Protein AF-A0A7W5FQ36-F1 (afdb_monomer_lite)

Organism: NCBI:txid274593

Radius of gyration: 16.85 Å; chains: 1; bounding box: 49×48×38 Å

Foldseek 3Di:
DDAAEDELALDPPVLCVVQAFADWFWADPPPDAIEIEGEGADDVSLLVSLVSVCVVCNLANPVPQWAWEWEADDFPPDAHDIKIKTWGPVCVSCVVVVHDPVNCVRHHYDIDMDMYGDHPDVPDCRVVNNVVSCVVPLKHKYWYWYQYPVRDIDTPVVSIYIDRDYHYYYLVPADCPDPCVVVRND

Secondary structure (DSSP, 8-state):
-PPPEEE--SS-HHHHHHHTEEEEEEE--SSSPPEEEEEES-HHHHHHHHHHHHHHHTTBTTT--EEEEEEES--TTSPSEEEEEEEE-HHHHHHHTT--TTTTTT-EEE---EEEEEE--TT--HHHHHHHHHHHHS-EEEEEEEE-TT--EEE-GGG-EEES--EEEEGGG--TTSTTHHHH--

Sequence (186 aa):
MERIMMDTSIVDTQLWDQAQWKAVVFGADGTNPPLLGLAFKNREAAEQIFREWRGMFGQVDSREEIRVSIIEGEIPGEAPGYTVHINGKLEEQLKRNGFHAHDAAGAQLVMAGRFQRMQAANGSRNLELFKHEFARLGRYFLVPVILDDQDKLELLVELAIGKCEVLLRQANEIPENDLDYGVIRG

Structure (mmCIF, N/CA/C/O backbone):
data_AF-A0A7W5FQ36-F1
#
_entry.id   AF-A0A7W5FQ36-F1
#
loop_
_atom_site.group_PDB
_atom_site.id
_atom_site.type_symbol
_atom_site.label_atom_id
_atom_site.label_alt_id
_atom_site.label_comp_id
_atom_site.label_asym_id
_atom_site.label_entity_id
_atom_site.label_seq_id
_atom_site.pdbx_PDB_ins_code
_atom_site.Cartn_x
_atom_site.Cartn_y
_atom_site.Cartn_z
_atom_site.occupancy
_atom_site.B_iso_or_equiv
_atom_site.auth_seq_id
_atom_site.auth_comp_id
_atom_site.auth_asym_id
_atom_site.auth_atom_id
_atom_site.pdbx_PDB_model_num
ATOM 1 N N . MET A 1 1 ? 19.522 27.987 -18.208 1.00 51.12 1 MET A N 1
ATOM 2 C CA . MET A 1 1 ? 19.658 26.517 -18.177 1.00 51.12 1 MET A CA 1
ATOM 3 C C . MET A 1 1 ? 18.273 25.949 -17.965 1.00 51.12 1 MET A C 1
ATOM 5 O O . MET A 1 1 ? 17.651 26.287 -16.966 1.00 51.12 1 MET A O 1
ATOM 9 N N . GLU A 1 2 ? 17.770 25.192 -18.932 1.00 54.00 2 GLU A N 1
ATOM 10 C CA . GLU A 1 2 ? 16.501 24.475 -18.818 1.00 54.00 2 GLU A CA 1
ATOM 11 C C . GLU A 1 2 ? 16.697 23.334 -17.810 1.00 54.00 2 GLU A C 1
ATOM 13 O O . GLU A 1 2 ? 17.633 22.544 -17.941 1.00 54.00 2 GLU A O 1
ATOM 18 N N . ARG A 1 3 ? 15.910 23.321 -16.729 1.00 64.25 3 ARG A N 1
ATOM 19 C CA . ARG A 1 3 ? 15.967 22.242 -15.737 1.00 64.25 3 ARG A CA 1
ATOM 20 C C . ARG A 1 3 ? 15.263 21.028 -16.326 1.00 64.25 3 ARG A C 1
ATOM 22 O O . ARG A 1 3 ? 14.093 21.120 -16.681 1.00 64.25 3 ARG A O 1
ATOM 29 N N . ILE A 1 4 ? 15.962 19.902 -16.397 1.00 68.44 4 ILE A N 1
ATOM 30 C CA . ILE A 1 4 ? 15.362 18.630 -16.796 1.00 68.44 4 ILE A CA 1
ATOM 31 C C . ILE A 1 4 ? 14.466 18.161 -15.642 1.00 68.44 4 ILE A C 1
ATOM 33 O O . ILE A 1 4 ? 14.947 17.955 -14.524 1.00 68.44 4 ILE A O 1
ATOM 37 N N . MET A 1 5 ? 13.165 18.032 -15.909 1.00 70.69 5 MET A N 1
ATOM 38 C CA . MET A 1 5 ? 12.206 17.401 -15.000 1.00 70.69 5 MET A CA 1
ATOM 39 C C . MET A 1 5 ? 11.968 15.965 -15.453 1.00 70.69 5 MET A C 1
ATOM 41 O O . MET A 1 5 ? 11.650 15.731 -16.618 1.00 70.69 5 MET A O 1
ATOM 45 N N . MET A 1 6 ? 12.117 15.016 -14.534 1.00 69.62 6 MET A N 1
ATOM 46 C CA . MET A 1 6 ? 11.840 13.603 -14.777 1.00 69.62 6 MET A CA 1
ATOM 47 C C . MET A 1 6 ? 10.691 13.159 -13.877 1.00 69.62 6 MET A C 1
ATOM 49 O O . MET A 1 6 ? 10.795 13.229 -12.650 1.00 69.62 6 MET A O 1
ATOM 53 N N . ASP A 1 7 ? 9.601 12.707 -14.495 1.00 73.62 7 ASP A N 1
ATOM 54 C CA . ASP A 1 7 ? 8.502 12.066 -13.782 1.00 73.62 7 ASP A CA 1
ATOM 55 C C . ASP A 1 7 ? 8.823 10.581 -13.596 1.00 73.62 7 ASP A C 1
ATOM 57 O O . ASP A 1 7 ? 9.021 9.836 -14.558 1.00 73.62 7 ASP A O 1
ATOM 61 N N . THR A 1 8 ? 8.921 10.172 -12.337 1.00 76.50 8 THR A N 1
ATOM 62 C CA . THR A 1 8 ? 9.193 8.785 -11.927 1.00 76.50 8 THR A CA 1
ATOM 63 C C . THR A 1 8 ? 8.003 8.187 -11.173 1.00 76.50 8 THR A C 1
ATOM 65 O O . THR A 1 8 ? 8.102 7.144 -10.528 1.00 76.50 8 THR A O 1
ATOM 68 N N . SER A 1 9 ? 6.843 8.840 -11.251 1.00 83.50 9 SER A N 1
ATOM 69 C CA . SER A 1 9 ? 5.633 8.429 -10.552 1.00 83.50 9 SER A CA 1
ATOM 70 C C . SER A 1 9 ? 5.088 7.113 -11.102 1.00 83.50 9 SER A C 1
ATOM 72 O O . SER A 1 9 ? 4.948 6.928 -12.307 1.00 83.50 9 SER A O 1
ATOM 74 N N . ILE A 1 10 ? 4.722 6.206 -10.197 1.00 91.94 10 ILE A N 1
ATOM 75 C CA . ILE A 1 10 ? 3.938 4.996 -10.526 1.00 91.94 10 ILE A CA 1
ATOM 76 C C . ILE A 1 10 ? 2.456 5.181 -10.206 1.00 91.94 10 ILE A C 1
ATOM 78 O O . ILE A 1 10 ? 1.648 4.276 -10.391 1.00 91.94 10 ILE A O 1
ATOM 82 N N . VAL A 1 11 ? 2.117 6.348 -9.667 1.00 92.56 11 VAL A N 1
ATOM 83 C CA . VAL A 1 11 ? 0.771 6.769 -9.320 1.00 92.56 11 VAL A CA 1
ATOM 84 C C . VAL A 1 11 ? 0.346 7.796 -10.359 1.00 92.56 11 VAL A C 1
ATOM 86 O O . VAL A 1 11 ? 0.797 8.941 -10.317 1.00 92.56 11 VAL A O 1
ATOM 89 N N . ASP A 1 12 ? -0.551 7.402 -11.260 1.00 94.44 12 ASP A N 1
ATOM 90 C CA . ASP A 1 12 ? -1.323 8.366 -12.039 1.00 94.44 12 ASP A CA 1
ATOM 91 C C . ASP A 1 12 ? -2.324 9.045 -11.098 1.00 94.44 12 ASP A C 1
ATOM 93 O O . ASP A 1 12 ? -3.288 8.445 -10.621 1.00 94.44 12 ASP A O 1
ATOM 97 N N . THR A 1 13 ? -2.068 10.312 -10.788 1.00 93.62 13 THR A N 1
ATOM 98 C CA . THR A 1 13 ? -2.865 11.049 -9.806 1.00 93.62 13 THR A CA 1
ATOM 99 C C . THR A 1 13 ? -4.330 11.184 -10.219 1.00 93.62 13 THR A C 1
ATOM 101 O O . THR A 1 13 ? -5.207 11.026 -9.372 1.00 93.62 13 THR A O 1
ATOM 104 N N . GLN A 1 14 ? -4.609 11.393 -11.507 1.00 96.06 14 GLN A N 1
ATOM 105 C CA . GLN A 1 14 ? -5.975 11.531 -12.006 1.00 96.06 14 GLN A CA 1
ATOM 106 C C . GLN A 1 14 ? -6.717 10.201 -11.933 1.00 96.06 14 GLN A C 1
ATOM 108 O O . GLN A 1 14 ? -7.874 10.166 -11.511 1.00 96.06 14 GLN A O 1
ATOM 113 N N . LEU A 1 15 ? -6.052 9.105 -12.302 1.00 97.56 15 LEU A N 1
ATOM 114 C CA . LEU A 1 15 ? -6.643 7.773 -12.237 1.00 97.56 15 LEU A CA 1
ATOM 115 C C . LEU A 1 15 ? -6.928 7.351 -10.790 1.00 97.56 15 LEU A C 1
ATOM 117 O O . LEU A 1 15 ? -7.990 6.805 -10.503 1.00 97.56 15 LEU A O 1
ATOM 121 N N . TRP A 1 16 ? -6.024 7.648 -9.855 1.00 97.75 16 TRP A N 1
ATOM 122 C CA . TRP A 1 16 ? -6.229 7.363 -8.432 1.00 97.75 16 TRP A CA 1
ATOM 123 C C . TRP A 1 16 ? -7.360 8.185 -7.812 1.00 97.75 16 TRP A C 1
ATOM 125 O O . TRP A 1 16 ? -8.122 7.662 -6.993 1.00 97.75 16 TRP A O 1
ATOM 135 N N . ASP A 1 17 ? -7.505 9.445 -8.220 1.00 97.81 17 ASP A N 1
ATOM 136 C CA . ASP A 1 17 ? -8.611 10.294 -7.773 1.00 97.81 17 ASP A CA 1
ATOM 137 C C . ASP A 1 17 ? -9.954 9.764 -8.303 1.00 97.81 17 ASP A C 1
ATOM 139 O O . ASP A 1 17 ? -10.938 9.705 -7.561 1.00 97.81 17 ASP A O 1
ATOM 143 N N . GLN A 1 18 ? -9.982 9.286 -9.554 1.00 98.19 18 GLN A N 1
ATOM 144 C CA . GLN A 1 18 ? -11.142 8.609 -10.145 1.00 98.19 18 GLN A CA 1
ATOM 145 C C . GLN A 1 18 ? -11.449 7.264 -9.480 1.00 98.19 18 GLN A C 1
ATOM 147 O O . GLN A 1 18 ? -12.622 6.924 -9.320 1.00 98.19 18 GLN A O 1
ATOM 152 N N . ALA A 1 19 ? -10.419 6.505 -9.093 1.00 97.94 19 ALA A N 1
ATOM 153 C CA . ALA A 1 19 ? -10.553 5.214 -8.420 1.00 97.94 19 ALA A CA 1
ATOM 154 C C . ALA A 1 19 ? -11.192 5.346 -7.034 1.00 97.94 19 ALA A C 1
ATOM 156 O O . ALA A 1 19 ? -11.871 4.426 -6.574 1.00 97.94 19 ALA A O 1
ATOM 157 N N . GLN A 1 20 ? -11.020 6.503 -6.387 1.00 97.75 20 GLN A N 1
ATOM 158 C CA . GLN A 1 20 ? -11.542 6.782 -5.054 1.00 97.75 20 GLN A CA 1
ATOM 159 C C . GLN A 1 20 ? -11.108 5.704 -4.052 1.00 97.75 20 GLN A C 1
ATOM 161 O O . GLN A 1 20 ? -11.930 4.939 -3.544 1.00 97.75 20 GLN A O 1
ATOM 166 N N . TRP A 1 21 ? -9.807 5.635 -3.766 1.00 98.12 21 TRP A N 1
ATOM 167 C CA . TRP A 1 21 ? -9.290 4.796 -2.682 1.00 98.12 21 TRP A CA 1
ATOM 168 C C . TRP A 1 21 ? -9.901 5.236 -1.342 1.00 98.12 21 TRP A C 1
ATOM 170 O O . TRP A 1 21 ? -9.913 6.428 -1.032 1.00 98.12 21 TRP A O 1
ATOM 180 N N . LYS A 1 22 ? -10.467 4.293 -0.579 1.00 96.38 22 LYS A N 1
ATOM 181 C CA . LYS A 1 22 ? -11.177 4.572 0.684 1.00 96.38 22 LYS A CA 1
ATOM 182 C C . LYS A 1 22 ? -10.704 3.764 1.874 1.00 96.38 22 LYS A C 1
ATOM 184 O O . LYS A 1 22 ? -10.871 4.223 3.000 1.00 96.38 22 LYS A O 1
ATOM 189 N N . ALA A 1 23 ? -10.183 2.562 1.658 1.00 95.56 23 ALA A N 1
ATOM 190 C CA . ALA A 1 23 ? -9.808 1.702 2.768 1.00 95.56 23 ALA A CA 1
ATOM 191 C C . ALA A 1 23 ? -8.660 0.756 2.427 1.00 95.56 23 ALA A C 1
ATOM 193 O O . ALA A 1 23 ? -8.316 0.527 1.266 1.00 95.56 23 ALA A O 1
ATOM 194 N N . VAL A 1 24 ? -8.084 0.190 3.481 1.00 97.19 24 VAL A N 1
ATOM 195 C CA . VAL A 1 24 ? -7.125 -0.906 3.412 1.00 97.19 24 VAL A CA 1
ATOM 196 C C . VAL A 1 24 ? -7.746 -2.126 4.065 1.00 97.19 24 VAL A C 1
ATOM 198 O O . VAL A 1 24 ? -8.327 -2.040 5.148 1.00 97.19 24 VAL A O 1
ATOM 201 N N . VAL A 1 25 ? -7.621 -3.265 3.396 1.00 95.69 25 VAL A N 1
ATOM 202 C CA . VAL A 1 25 ? -8.145 -4.550 3.850 1.00 95.69 25 VAL A CA 1
ATOM 203 C C . VAL A 1 25 ? -6.970 -5.478 4.098 1.00 95.69 25 VAL A C 1
ATOM 205 O O . VAL A 1 25 ? -6.129 -5.654 3.229 1.00 95.69 25 VAL A O 1
ATOM 208 N N . PHE A 1 26 ? -6.917 -6.108 5.264 1.00 96.06 26 PHE A N 1
ATOM 209 C CA . PHE A 1 26 ? -5.952 -7.169 5.532 1.00 96.06 26 PHE A CA 1
ATOM 210 C C . PHE A 1 26 ? -6.682 -8.498 5.640 1.00 96.06 26 PHE A C 1
ATOM 212 O O . PHE A 1 26 ? -7.708 -8.586 6.317 1.00 96.06 26 PHE A O 1
ATOM 219 N N . GLY A 1 27 ? -6.146 -9.523 4.985 1.00 93.12 27 GLY A N 1
ATOM 220 C CA . GLY A 1 27 ? -6.678 -10.880 5.034 1.00 93.12 27 GLY A CA 1
ATOM 221 C C . GLY A 1 27 ? -5.565 -11.897 5.239 1.00 93.12 27 GLY A C 1
ATOM 222 O O . GLY A 1 27 ? -4.493 -11.793 4.649 1.00 93.12 27 GLY A O 1
ATOM 223 N N . ALA A 1 28 ? -5.823 -12.879 6.090 1.00 91.62 28 ALA A N 1
ATOM 224 C CA . ALA A 1 28 ? -4.919 -13.980 6.370 1.00 91.62 28 ALA A CA 1
ATOM 225 C C . ALA A 1 28 ? -5.751 -15.207 6.751 1.00 91.62 28 ALA A C 1
ATOM 227 O O . ALA A 1 28 ? -6.639 -15.106 7.597 1.00 91.62 28 ALA A O 1
ATOM 228 N N . ASP A 1 29 ? -5.464 -16.353 6.136 1.00 87.50 29 ASP A N 1
ATOM 229 C CA . ASP A 1 29 ? -6.124 -17.634 6.435 1.00 87.50 29 ASP A CA 1
ATOM 230 C C . ASP A 1 29 ? -5.192 -18.638 7.147 1.00 87.50 29 ASP A C 1
ATOM 232 O O . ASP A 1 29 ? -5.593 -19.761 7.448 1.00 87.50 29 ASP A O 1
ATOM 236 N N . GLY A 1 30 ? -3.944 -18.236 7.421 1.00 84.50 30 GLY A N 1
ATOM 237 C CA . GLY A 1 30 ? -2.906 -19.053 8.062 1.00 84.50 30 GLY A CA 1
ATOM 238 C C . GLY A 1 30 ? -2.227 -20.077 7.142 1.00 84.50 30 GLY A C 1
ATOM 239 O O . GLY A 1 30 ? -1.261 -20.724 7.550 1.00 84.50 30 GLY A O 1
ATOM 240 N N . THR A 1 31 ? -2.683 -20.223 5.898 1.00 87.19 31 THR A N 1
ATOM 241 C CA . THR A 1 31 ? -2.163 -21.204 4.932 1.00 87.19 31 THR A CA 1
ATOM 242 C C . THR A 1 31 ? -1.500 -20.544 3.728 1.00 87.19 31 THR A C 1
ATOM 244 O O . THR A 1 31 ? -0.404 -20.944 3.332 1.00 87.19 31 THR A O 1
ATOM 247 N N . ASN A 1 32 ? -2.122 -19.502 3.188 1.00 91.81 32 ASN A N 1
ATOM 248 C CA . ASN A 1 32 ? -1.654 -18.749 2.037 1.00 91.81 32 ASN A CA 1
ATOM 249 C C . ASN A 1 32 ? -0.890 -17.490 2.475 1.00 91.81 32 ASN A C 1
ATOM 251 O O . ASN A 1 32 ? -1.055 -17.032 3.610 1.00 91.81 32 ASN A O 1
ATOM 255 N N . PRO A 1 33 ? -0.059 -16.899 1.588 1.00 96.00 33 PRO A N 1
ATOM 256 C CA . PRO A 1 33 ? 0.451 -15.549 1.798 1.00 96.00 33 PRO A CA 1
ATOM 257 C C . PRO A 1 33 ? -0.685 -14.596 2.184 1.00 96.00 33 PRO A C 1
ATOM 259 O O . PRO A 1 33 ? -1.738 -14.640 1.540 1.00 96.00 33 PRO A O 1
ATOM 262 N N . PRO A 1 34 ? -0.500 -13.749 3.211 1.00 97.94 34 PRO A N 1
ATOM 263 C CA . PRO A 1 34 ? -1.520 -12.786 3.578 1.00 97.94 34 PRO A CA 1
ATOM 264 C C . PRO A 1 34 ? -1.740 -11.795 2.429 1.00 97.94 34 PRO A C 1
ATOM 266 O O . PRO A 1 34 ? -0.912 -11.656 1.525 1.00 97.94 34 PRO A O 1
ATOM 269 N N . LEU A 1 35 ? -2.865 -11.094 2.462 1.00 96.81 35 LEU A N 1
ATOM 270 C CA . LEU A 1 35 ? -3.216 -10.082 1.474 1.00 96.81 35 LEU A CA 1
ATOM 271 C C . LEU A 1 35 ? -3.302 -8.699 2.112 1.00 96.81 35 LEU A C 1
ATOM 273 O O . LEU A 1 35 ? -3.793 -8.543 3.234 1.00 96.81 35 LEU A O 1
ATOM 277 N N . LEU A 1 36 ? -2.856 -7.707 1.347 1.00 98.50 36 LEU A N 1
ATOM 278 C CA . LEU A 1 36 ? -3.079 -6.286 1.563 1.00 98.50 36 LEU A CA 1
ATOM 279 C C . LEU A 1 36 ? -3.937 -5.791 0.395 1.00 98.50 36 LEU A C 1
ATOM 281 O O . LEU A 1 36 ? -3.490 -5.701 -0.745 1.00 98.50 36 LEU A O 1
ATOM 285 N N . GLY A 1 37 ? -5.199 -5.518 0.682 1.00 98.25 37 GLY A N 1
ATOM 286 C CA . GLY A 1 37 ? -6.183 -5.016 -0.258 1.00 98.25 37 GLY A CA 1
ATOM 287 C C . GLY A 1 37 ? -6.259 -3.494 -0.237 1.00 98.25 37 GLY A C 1
ATOM 288 O O . GLY A 1 37 ? -6.374 -2.899 0.835 1.00 98.25 37 GLY A O 1
ATOM 289 N N . LEU A 1 38 ? -6.249 -2.867 -1.409 1.00 98.62 38 LEU A N 1
ATOM 290 C CA . LEU A 1 38 ? -6.569 -1.450 -1.577 1.00 98.62 38 LEU A CA 1
ATOM 291 C C . LEU A 1 38 ? -8.028 -1.347 -2.027 1.00 98.62 38 LEU A C 1
ATOM 293 O O . LEU A 1 38 ? -8.366 -1.823 -3.107 1.00 98.62 38 LEU A O 1
ATOM 297 N N . ALA A 1 39 ? -8.898 -0.792 -1.183 1.00 98.31 39 ALA A N 1
ATOM 298 C CA . ALA A 1 39 ? -10.337 -0.762 -1.425 1.00 98.31 39 ALA A CA 1
ATOM 299 C C . ALA A 1 39 ? -10.787 0.541 -2.094 1.00 98.31 39 ALA A C 1
ATOM 301 O O . ALA A 1 39 ? -10.667 1.623 -1.513 1.00 98.31 39 ALA A O 1
ATOM 302 N N . PHE A 1 40 ? -11.334 0.418 -3.297 1.00 98.62 40 PHE A N 1
ATOM 303 C CA . PHE A 1 40 ? -11.740 1.503 -4.185 1.00 98.62 40 PHE A CA 1
ATOM 304 C C . PHE A 1 40 ? -13.256 1.503 -4.388 1.00 98.62 40 PHE A C 1
ATOM 306 O O . PHE A 1 40 ? -13.879 0.441 -4.397 1.00 98.62 40 PHE A O 1
ATOM 313 N N . LYS A 1 41 ? -13.854 2.684 -4.590 1.00 98.31 41 LYS A N 1
ATOM 314 C CA . LYS A 1 41 ? -15.277 2.786 -4.971 1.00 98.31 41 LYS A CA 1
ATOM 315 C C . LYS A 1 41 ? -15.496 2.586 -6.472 1.00 98.31 41 LYS A C 1
ATOM 317 O O . LYS A 1 41 ? -16.526 2.055 -6.871 1.00 98.31 41 LYS A O 1
ATOM 322 N N . ASN A 1 42 ? -14.539 2.984 -7.312 1.00 98.25 42 ASN A N 1
ATOM 323 C CA . ASN A 1 42 ? -14.666 2.867 -8.763 1.00 98.25 42 ASN A CA 1
ATOM 324 C C . ASN A 1 42 ? -13.878 1.662 -9.291 1.00 98.25 42 ASN A C 1
ATOM 326 O O . ASN A 1 42 ? -12.645 1.662 -9.302 1.00 98.25 42 ASN A O 1
ATOM 330 N N . ARG A 1 43 ? -14.615 0.656 -9.774 1.00 98.12 43 ARG A N 1
ATOM 331 C CA . ARG A 1 43 ? -14.060 -0.582 -10.328 1.00 98.12 43 ARG A CA 1
ATOM 332 C C . ARG A 1 43 ? -13.161 -0.362 -11.533 1.00 98.12 43 ARG A C 1
ATOM 334 O O . ARG A 1 43 ? -12.054 -0.885 -11.543 1.00 98.12 43 ARG A O 1
ATOM 341 N N . GLU A 1 44 ? -13.628 0.363 -12.542 1.00 98.44 44 GLU A N 1
ATOM 342 C CA . GLU A 1 44 ? -12.908 0.476 -13.815 1.00 98.44 44 GLU A CA 1
ATOM 343 C C . GLU A 1 44 ? -11.536 1.120 -13.606 1.00 98.44 44 GLU A C 1
ATOM 345 O O . GLU A 1 44 ? -10.520 0.603 -14.069 1.00 98.44 44 GLU A O 1
ATOM 350 N N . ALA A 1 45 ? -11.493 2.195 -12.817 1.00 98.50 45 ALA A N 1
ATOM 351 C CA . ALA A 1 45 ? -10.245 2.864 -12.476 1.00 98.50 45 ALA A CA 1
ATOM 352 C C . ALA A 1 45 ? -9.335 1.992 -11.587 1.00 98.50 45 ALA A C 1
ATOM 354 O O . ALA A 1 45 ? -8.127 1.950 -11.813 1.00 98.50 45 ALA A O 1
ATOM 355 N N . ALA A 1 46 ? -9.888 1.242 -10.626 1.00 98.44 46 ALA A N 1
ATOM 356 C CA . ALA A 1 46 ? -9.111 0.308 -9.807 1.00 98.44 46 ALA A CA 1
ATOM 357 C C . ALA A 1 46 ? -8.482 -0.824 -10.638 1.00 98.44 46 ALA A C 1
ATOM 359 O O . ALA A 1 46 ? -7.302 -1.141 -10.469 1.00 98.44 46 ALA A O 1
ATOM 360 N N . GLU A 1 47 ? -9.248 -1.414 -11.560 1.00 98.69 47 GLU A N 1
ATOM 361 C CA . GLU A 1 47 ? -8.737 -2.425 -12.484 1.00 98.69 47 GLU A CA 1
ATOM 362 C C . GLU A 1 47 ? -7.642 -1.850 -13.382 1.00 98.69 47 GLU A C 1
ATOM 364 O O . GLU A 1 47 ? -6.617 -2.503 -13.578 1.00 98.69 47 GLU A O 1
ATOM 369 N N . GLN A 1 48 ? -7.829 -0.630 -13.895 1.00 98.62 48 GLN A N 1
ATOM 370 C CA . GLN A 1 48 ? -6.841 0.037 -14.737 1.00 98.62 48 GLN A CA 1
ATOM 371 C C . GLN A 1 48 ? -5.515 0.253 -13.994 1.00 98.62 48 GLN A C 1
ATOM 373 O O . GLN A 1 48 ? -4.477 -0.139 -14.524 1.00 98.62 48 GLN A O 1
ATOM 378 N N . ILE A 1 49 ? -5.541 0.757 -12.749 1.00 98.62 49 ILE A N 1
ATOM 379 C CA . ILE A 1 49 ? -4.331 0.939 -11.919 1.00 98.62 49 ILE A CA 1
ATOM 380 C C . ILE A 1 49 ? -3.536 -0.368 -11.837 1.00 98.62 49 ILE A C 1
ATOM 382 O O . ILE A 1 49 ? -2.335 -0.403 -12.102 1.00 98.62 49 ILE A O 1
ATOM 386 N N . PHE A 1 50 ? -4.206 -1.470 -11.500 1.00 98.56 50 PHE A N 1
ATOM 387 C CA . PHE A 1 50 ? -3.524 -2.748 -11.315 1.00 98.56 50 PHE A CA 1
ATOM 388 C C . PHE A 1 50 ? -3.119 -3.413 -12.633 1.00 98.56 50 PHE A C 1
ATOM 390 O O . PHE A 1 50 ? -2.102 -4.106 -12.672 1.00 98.56 50 PHE A O 1
ATOM 397 N N . ARG A 1 51 ? -3.853 -3.199 -13.730 1.00 98.50 51 ARG A N 1
ATOM 398 C CA . ARG A 1 51 ? -3.434 -3.645 -15.069 1.00 98.50 51 ARG A CA 1
ATOM 399 C C . ARG A 1 51 ? -2.183 -2.902 -15.530 1.00 98.50 51 ARG A C 1
ATOM 401 O O . ARG A 1 51 ? -1.265 -3.550 -16.027 1.00 98.50 51 ARG A O 1
ATOM 408 N N . GLU A 1 52 ? -2.112 -1.589 -15.323 1.00 97.62 52 GLU A N 1
ATOM 409 C CA . GLU A 1 52 ? -0.929 -0.780 -15.638 1.00 97.62 52 GLU A CA 1
ATOM 410 C C . GLU A 1 52 ? 0.273 -1.198 -14.796 1.00 97.62 52 GLU A C 1
ATOM 412 O O . GLU A 1 52 ? 1.349 -1.462 -15.335 1.00 97.62 52 GLU A O 1
ATOM 417 N N . TRP A 1 53 ? 0.083 -1.359 -13.486 1.00 97.75 53 TRP A N 1
ATOM 418 C CA . TRP A 1 53 ? 1.122 -1.875 -12.601 1.00 97.75 53 TRP A CA 1
ATOM 419 C C . TRP A 1 53 ? 1.599 -3.265 -13.010 1.00 97.75 53 TRP A C 1
ATOM 421 O O . TRP A 1 53 ? 2.801 -3.486 -13.103 1.00 97.75 53 TRP A O 1
ATOM 431 N N . ARG A 1 54 ? 0.702 -4.199 -13.341 1.00 97.75 54 ARG A N 1
ATOM 432 C CA . ARG A 1 54 ? 1.109 -5.520 -13.848 1.00 97.75 54 ARG A CA 1
ATOM 433 C C . ARG A 1 54 ? 1.804 -5.447 -15.203 1.00 97.75 54 ARG A C 1
ATOM 435 O O . ARG A 1 54 ? 2.684 -6.263 -15.462 1.00 97.75 54 ARG A O 1
ATOM 442 N N . GLY A 1 55 ? 1.439 -4.491 -16.054 1.00 96.44 55 GLY A N 1
ATOM 443 C CA . GLY A 1 55 ? 2.137 -4.223 -17.311 1.00 96.44 55 GLY A CA 1
ATOM 444 C C . GLY A 1 55 ? 3.566 -3.720 -17.093 1.00 96.44 55 GLY A C 1
ATOM 445 O O . GLY A 1 55 ? 4.468 -4.117 -17.824 1.00 96.44 55 GLY A O 1
ATOM 446 N N . MET A 1 56 ? 3.780 -2.895 -16.065 1.00 92.75 56 MET A N 1
ATOM 447 C CA . MET A 1 56 ? 5.089 -2.328 -15.727 1.00 92.75 56 MET A CA 1
ATOM 448 C C . MET A 1 56 ? 5.984 -3.269 -14.911 1.00 92.75 56 MET A C 1
ATOM 450 O O . MET A 1 56 ? 7.183 -3.344 -15.170 1.00 92.75 56 MET A O 1
ATOM 454 N N . PHE A 1 57 ? 5.418 -3.965 -13.925 1.00 94.94 57 PHE A N 1
ATOM 455 C CA . PHE A 1 57 ? 6.162 -4.694 -12.887 1.00 94.94 57 PHE A CA 1
ATOM 456 C C . PHE A 1 57 ? 5.960 -6.212 -12.951 1.00 94.94 57 PHE A C 1
ATOM 458 O O . PHE A 1 57 ? 6.668 -6.964 -12.286 1.00 94.94 57 PHE A O 1
ATOM 465 N N . GLY A 1 58 ? 5.013 -6.681 -13.767 1.00 97.06 58 GLY A N 1
ATOM 466 C CA . GLY A 1 58 ? 4.635 -8.086 -13.861 1.00 97.06 58 GLY A CA 1
ATOM 467 C C . GLY A 1 58 ? 3.620 -8.518 -12.800 1.00 97.06 58 GLY A C 1
ATOM 468 O O . GLY A 1 58 ? 3.108 -7.734 -12.007 1.00 97.06 58 GLY A O 1
ATOM 469 N N . GLN A 1 59 ? 3.308 -9.816 -12.789 1.00 97.94 59 GLN A N 1
ATOM 470 C CA . GLN A 1 59 ? 2.419 -10.411 -11.777 1.00 97.94 59 GLN A CA 1
ATOM 471 C C . GLN A 1 59 ? 3.089 -10.529 -10.399 1.00 97.94 59 GLN A C 1
ATOM 473 O O . GLN A 1 59 ? 2.416 -10.704 -9.387 1.00 97.94 59 GLN A O 1
ATOM 478 N N . VAL A 1 60 ? 4.418 -10.458 -10.372 1.00 98.31 60 VAL A N 1
ATOM 479 C CA . VAL A 1 60 ? 5.245 -10.426 -9.169 1.00 98.31 60 VAL A CA 1
ATOM 480 C C . VAL A 1 60 ? 6.186 -9.246 -9.327 1.00 98.31 60 VAL A C 1
ATOM 482 O O . VAL A 1 60 ? 6.992 -9.235 -10.258 1.00 98.31 60 VAL A O 1
ATOM 485 N N . ASP A 1 61 ? 6.103 -8.286 -8.414 1.00 97.69 61 ASP A N 1
ATOM 486 C CA . ASP A 1 61 ? 6.967 -7.107 -8.388 1.00 97.69 61 ASP A CA 1
ATOM 487 C C . ASP A 1 61 ? 8.337 -7.475 -7.799 1.00 97.69 61 ASP A C 1
ATOM 489 O O . ASP A 1 61 ? 8.689 -7.131 -6.677 1.00 97.69 61 ASP A O 1
ATOM 493 N N . SER A 1 62 ? 9.107 -8.241 -8.574 1.00 95.25 62 SER A N 1
ATOM 494 C CA . SER A 1 62 ? 10.385 -8.846 -8.161 1.00 95.25 62 SER A CA 1
ATOM 495 C C . SER A 1 62 ? 11.487 -7.854 -7.770 1.00 95.25 62 SER A C 1
ATOM 497 O O . SER A 1 62 ? 12.476 -8.256 -7.159 1.00 95.25 62 SER A O 1
ATOM 499 N N . ARG A 1 63 ? 11.333 -6.580 -8.144 1.00 94.31 63 ARG A N 1
ATOM 500 C CA . ARG A 1 63 ? 12.244 -5.480 -7.795 1.00 94.31 63 ARG A CA 1
ATOM 501 C C . ARG A 1 63 ? 11.694 -4.598 -6.679 1.00 94.31 63 ARG A C 1
ATOM 503 O O . ARG A 1 63 ? 12.374 -3.677 -6.244 1.00 94.31 63 ARG A O 1
ATOM 510 N N . GLU A 1 64 ? 10.487 -4.889 -6.204 1.00 95.88 64 GLU A N 1
ATOM 511 C CA . GLU A 1 64 ? 9.790 -4.110 -5.189 1.00 95.88 64 GLU A CA 1
ATOM 512 C C . GLU A 1 64 ? 9.666 -2.622 -5.588 1.00 95.88 64 GLU A C 1
ATOM 514 O O . GLU A 1 64 ? 9.837 -1.721 -4.764 1.00 95.88 64 GLU A O 1
ATOM 519 N N . GLU A 1 65 ? 9.382 -2.366 -6.873 1.00 94.75 65 GLU A N 1
ATOM 520 C CA . GLU A 1 65 ? 9.224 -1.024 -7.452 1.00 94.75 65 GLU A CA 1
ATOM 521 C C . GLU A 1 65 ? 7.981 -0.308 -6.894 1.00 94.75 65 GLU A C 1
ATOM 523 O O . GLU A 1 65 ? 7.992 0.921 -6.751 1.00 94.75 65 GLU A O 1
ATOM 528 N N . ILE A 1 66 ? 6.940 -1.062 -6.517 1.00 97.19 66 ILE A N 1
ATOM 529 C CA . ILE A 1 66 ? 5.806 -0.559 -5.735 1.00 97.19 66 ILE A CA 1
ATOM 530 C C . ILE A 1 66 ? 6.214 -0.542 -4.260 1.00 97.19 66 ILE A C 1
ATOM 532 O O . ILE A 1 66 ? 6.219 -1.571 -3.577 1.00 97.19 66 ILE A O 1
ATOM 536 N N . ARG A 1 67 ? 6.525 0.640 -3.732 1.00 97.38 67 ARG A N 1
ATOM 537 C CA . ARG A 1 67 ? 6.831 0.825 -2.315 1.00 97.38 67 ARG A CA 1
ATOM 538 C C . ARG A 1 67 ? 5.536 0.926 -1.515 1.00 97.38 67 ARG A C 1
ATOM 540 O O . ARG A 1 67 ? 4.736 1.834 -1.733 1.00 97.38 67 ARG A O 1
ATOM 547 N N . VAL A 1 68 ? 5.384 0.035 -0.539 1.00 98.38 68 VAL A N 1
ATOM 548 C CA . VAL A 1 68 ? 4.279 0.049 0.426 1.00 98.38 68 VAL A CA 1
ATOM 549 C C . VAL A 1 68 ? 4.849 0.223 1.829 1.00 98.38 68 VAL A C 1
ATOM 551 O O . VAL A 1 68 ? 5.642 -0.609 2.277 1.00 98.38 68 VAL A O 1
ATOM 554 N N . SER A 1 69 ? 4.444 1.279 2.536 1.00 98.19 69 SER A N 1
ATOM 555 C CA . SER A 1 69 ? 4.709 1.426 3.971 1.00 98.19 69 SER A CA 1
ATOM 556 C C . SER A 1 69 ? 3.419 1.448 4.785 1.00 98.19 69 SER A C 1
ATOM 558 O O . SER A 1 69 ? 2.396 1.968 4.344 1.00 98.19 69 SER A O 1
ATOM 560 N N . ILE A 1 70 ? 3.471 0.847 5.972 1.00 98.31 70 ILE A N 1
ATOM 561 C CA . ILE A 1 70 ? 2.433 0.871 6.998 1.00 98.31 70 ILE A CA 1
ATOM 562 C C . ILE A 1 70 ? 3.024 1.626 8.185 1.00 98.31 70 ILE A C 1
ATOM 564 O O . ILE A 1 70 ? 3.976 1.163 8.814 1.00 98.31 70 ILE A O 1
ATOM 568 N N . ILE A 1 71 ? 2.477 2.806 8.452 1.00 97.75 71 ILE A N 1
ATOM 569 C CA . ILE A 1 71 ? 2.963 3.741 9.463 1.00 97.75 71 ILE A CA 1
ATOM 570 C C . ILE A 1 71 ? 1.978 3.732 10.624 1.00 97.75 71 ILE A C 1
ATOM 572 O O . ILE A 1 71 ? 0.859 4.235 10.508 1.00 97.75 71 ILE A O 1
ATOM 576 N N . GLU A 1 72 ? 2.384 3.133 11.732 1.00 96.31 72 GLU A N 1
ATOM 577 C CA . GLU A 1 72 ? 1.607 3.069 12.965 1.00 96.31 72 GLU A CA 1
ATOM 578 C C . GLU A 1 72 ? 1.935 4.250 13.883 1.00 96.31 72 GLU A C 1
ATOM 580 O O . GLU A 1 72 ? 2.977 4.893 13.758 1.00 96.31 72 GLU A O 1
ATOM 585 N N . GLY A 1 73 ? 1.029 4.534 14.815 1.00 93.62 73 GLY A N 1
ATOM 586 C CA . GLY A 1 73 ? 1.233 5.543 15.848 1.00 93.62 73 GLY A CA 1
ATOM 587 C C . GLY A 1 73 ? 0.422 6.819 15.643 1.00 93.62 73 GLY A C 1
ATOM 588 O O . GLY A 1 73 ? -0.414 6.947 14.737 1.00 93.62 73 GLY A O 1
ATOM 589 N N . GLU A 1 74 ? 0.638 7.748 16.567 1.00 92.94 74 GLU A N 1
ATOM 590 C CA . GLU A 1 74 ? -0.038 9.040 16.589 1.00 92.94 74 GLU A CA 1
ATOM 591 C C . GLU A 1 74 ? 0.519 9.955 15.497 1.00 92.94 74 GLU A C 1
ATOM 593 O O . GLU A 1 74 ? 1.730 10.099 15.340 1.00 92.94 74 GLU A O 1
ATOM 598 N N . ILE A 1 75 ? -0.391 10.579 14.753 1.00 94.06 75 ILE A N 1
ATOM 599 C CA . ILE A 1 75 ? -0.097 11.624 13.775 1.00 94.06 75 ILE A CA 1
ATOM 600 C C . ILE A 1 75 ? -0.937 12.838 14.199 1.00 94.06 75 ILE A C 1
ATOM 602 O O . ILE A 1 75 ? -2.148 12.680 14.385 1.00 94.06 75 ILE A O 1
ATOM 606 N N . PRO A 1 76 ? -0.337 14.021 14.427 1.00 91.06 76 PRO A N 1
ATOM 607 C CA . PRO A 1 76 ? -1.078 15.205 14.854 1.00 91.06 76 PRO A CA 1
ATOM 608 C C . PRO A 1 76 ? -2.246 15.526 13.914 1.00 91.06 76 PRO A C 1
ATOM 610 O O . PRO A 1 76 ? -2.072 15.561 12.707 1.00 91.06 76 PRO A O 1
ATOM 613 N N . GLY A 1 77 ? -3.438 15.768 14.467 1.00 91.12 77 GLY A N 1
ATOM 614 C CA . GLY A 1 77 ? -4.638 16.088 13.678 1.00 91.12 77 GLY A CA 1
ATOM 615 C C . GLY A 1 77 ? -5.381 14.880 13.096 1.00 91.12 77 GLY A C 1
ATOM 616 O O . GLY A 1 77 ? -6.539 15.022 12.709 1.00 91.12 77 GLY A O 1
ATOM 617 N N . GLU A 1 78 ? -4.780 13.690 13.115 1.00 92.69 78 GLU A N 1
ATOM 618 C CA . GLU A 1 78 ? -5.376 12.459 12.600 1.00 92.69 78 GLU A CA 1
ATOM 619 C C . GLU A 1 78 ? -5.949 11.573 13.710 1.00 92.69 78 GLU A C 1
ATOM 621 O O . GLU A 1 78 ? -5.490 11.555 14.855 1.00 92.69 78 GLU A O 1
ATOM 626 N N . ALA A 1 79 ? -6.950 10.768 13.358 1.00 91.38 79 ALA A N 1
ATOM 627 C CA . ALA A 1 79 ? -7.492 9.775 14.279 1.00 91.38 79 ALA A CA 1
ATOM 628 C C . ALA A 1 79 ? -6.461 8.656 14.577 1.00 91.38 79 ALA A C 1
ATOM 630 O O . ALA A 1 79 ? -5.646 8.307 13.707 1.00 91.38 79 ALA A O 1
ATOM 631 N N . PRO A 1 80 ? -6.495 8.038 15.777 1.00 91.75 80 PRO A N 1
ATOM 632 C CA . PRO A 1 80 ? -5.626 6.913 16.115 1.00 91.75 80 PRO A CA 1
ATOM 633 C C . PRO A 1 80 ? -5.771 5.740 15.140 1.00 91.75 80 PRO A C 1
ATOM 635 O O . PRO A 1 80 ? -6.880 5.360 14.755 1.00 91.75 80 PRO A O 1
ATOM 638 N N . GLY A 1 81 ? -4.646 5.137 14.763 1.00 93.62 81 GLY A N 1
ATOM 639 C CA . GLY A 1 81 ? -4.617 4.036 13.810 1.00 93.62 81 GLY A CA 1
ATOM 640 C C . GLY A 1 81 ? -3.293 3.939 13.067 1.00 93.62 81 GLY A C 1
ATOM 641 O O . GLY A 1 81 ? -2.231 4.192 13.636 1.00 93.62 81 GLY A O 1
ATOM 642 N N . TYR A 1 82 ? -3.372 3.570 11.793 1.00 95.69 82 TYR A N 1
ATOM 643 C CA . TYR A 1 82 ? -2.218 3.412 10.915 1.00 95.69 82 TYR A CA 1
ATOM 644 C C . TYR A 1 82 ? -2.480 4.062 9.560 1.00 95.69 82 TYR A C 1
ATOM 646 O O . TYR A 1 82 ? -3.624 4.216 9.138 1.00 95.69 82 TYR A O 1
ATOM 654 N N . THR A 1 83 ? -1.417 4.434 8.860 1.00 97.00 83 THR A N 1
ATOM 655 C CA . THR A 1 83 ? -1.486 4.991 7.509 1.00 97.00 83 THR A CA 1
ATOM 656 C C . THR A 1 83 ? -0.768 4.063 6.548 1.00 97.00 83 THR A C 1
ATOM 658 O O . THR A 1 83 ? 0.372 3.687 6.805 1.00 97.00 83 THR A O 1
ATOM 661 N N . VAL A 1 84 ? -1.410 3.697 5.440 1.00 98.06 84 VAL A N 1
ATOM 662 C CA . VAL A 1 84 ? -0.723 3.006 4.341 1.00 98.06 84 VAL A CA 1
ATOM 663 C C . VAL A 1 84 ? -0.307 4.029 3.308 1.00 98.06 84 VAL A C 1
ATOM 665 O O . VAL A 1 84 ? -1.149 4.793 2.848 1.00 98.06 84 VAL A O 1
ATOM 668 N N . HIS A 1 85 ? 0.969 4.035 2.938 1.00 97.94 85 HIS A N 1
ATOM 669 C CA . HIS A 1 85 ? 1.519 4.911 1.912 1.00 97.94 85 HIS A CA 1
ATOM 670 C C . HIS A 1 85 ? 2.046 4.081 0.742 1.00 97.94 85 HIS A C 1
ATOM 672 O O . HIS A 1 85 ? 2.861 3.171 0.904 1.00 97.94 85 HIS A O 1
ATOM 678 N N . ILE A 1 86 ? 1.542 4.415 -0.442 1.00 97.94 86 ILE A N 1
ATOM 679 C CA . ILE A 1 86 ? 1.916 3.871 -1.738 1.00 97.94 86 ILE A CA 1
ATOM 680 C C . ILE A 1 86 ? 2.781 4.901 -2.450 1.00 97.94 86 ILE A C 1
ATOM 682 O O . ILE A 1 86 ? 2.369 6.048 -2.642 1.00 97.94 86 ILE A O 1
ATOM 686 N N . ASN A 1 87 ? 3.970 4.480 -2.866 1.00 94.94 87 ASN A N 1
ATOM 687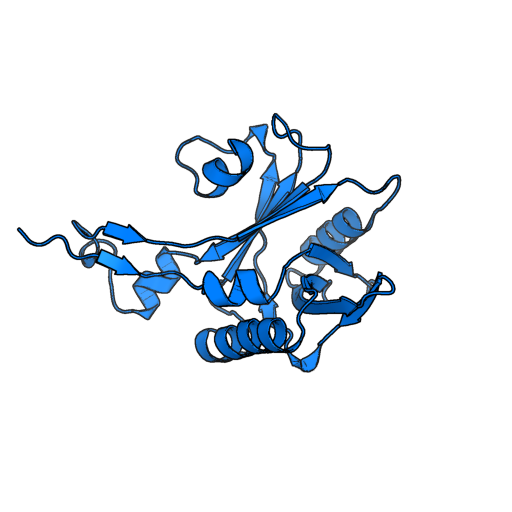 C CA . ASN A 1 87 ? 4.880 5.309 -3.642 1.00 94.94 87 ASN A CA 1
ATOM 688 C C . ASN A 1 87 ? 5.761 4.442 -4.554 1.00 94.94 87 ASN A C 1
ATOM 690 O O . ASN A 1 87 ? 5.736 3.216 -4.479 1.00 94.94 87 ASN A O 1
ATOM 694 N N . GLY A 1 88 ? 6.556 5.073 -5.408 1.00 92.50 88 GLY A N 1
ATOM 695 C CA . GLY A 1 88 ? 7.605 4.402 -6.164 1.00 92.50 88 GLY A CA 1
ATOM 696 C C . GLY A 1 88 ? 8.865 4.153 -5.334 1.00 92.50 88 GLY A C 1
ATOM 697 O O . GLY A 1 88 ? 9.185 4.923 -4.425 1.00 92.50 88 GLY A O 1
ATOM 698 N N . LYS A 1 89 ? 9.627 3.109 -5.670 1.00 90.19 89 LYS A N 1
ATOM 699 C CA . LYS A 1 89 ? 11.004 2.929 -5.187 1.00 90.19 89 LYS A CA 1
ATOM 700 C C . LYS A 1 89 ? 11.983 3.566 -6.175 1.00 90.19 89 LYS A C 1
ATOM 702 O O . LYS A 1 89 ? 12.371 2.946 -7.162 1.00 90.19 89 LYS A O 1
ATOM 707 N N . LEU A 1 90 ? 12.371 4.814 -5.900 1.00 82.94 90 LEU A N 1
ATOM 708 C CA . LEU A 1 90 ? 13.141 5.664 -6.821 1.00 82.94 90 LEU A CA 1
ATOM 709 C C . LEU A 1 90 ? 14.383 4.977 -7.401 1.00 82.94 90 LEU A C 1
ATOM 711 O O . LEU A 1 90 ? 14.621 5.041 -8.602 1.00 82.94 90 LEU A O 1
ATOM 715 N N . GLU A 1 91 ? 15.176 4.314 -6.559 1.00 83.25 91 GLU A N 1
ATOM 716 C CA . GLU A 1 91 ? 16.412 3.662 -6.997 1.00 83.25 91 GLU A CA 1
ATOM 717 C C . GLU A 1 91 ? 16.151 2.603 -8.079 1.00 83.25 91 GLU A C 1
ATOM 719 O O . GLU A 1 91 ? 16.853 2.556 -9.090 1.00 83.25 91 GLU A O 1
ATOM 724 N N . GLU A 1 92 ? 15.112 1.789 -7.903 1.00 85.06 92 GLU A N 1
ATOM 725 C CA . GLU A 1 92 ? 14.754 0.732 -8.851 1.00 85.06 92 GLU A CA 1
ATOM 726 C C . GLU A 1 92 ? 14.173 1.309 -10.145 1.00 85.06 92 GLU A C 1
ATOM 728 O O . GLU A 1 92 ? 14.503 0.852 -11.240 1.00 85.06 92 GLU A O 1
ATOM 733 N N . GLN A 1 93 ? 13.414 2.400 -10.046 1.00 79.44 93 GLN A N 1
ATOM 734 C CA . GLN A 1 93 ? 12.900 3.119 -11.212 1.00 79.44 93 GLN A CA 1
ATOM 735 C C . GLN A 1 93 ? 14.014 3.758 -12.045 1.00 79.44 93 GLN A C 1
ATOM 737 O O . GLN A 1 93 ? 13.989 3.670 -13.275 1.00 79.44 93 GLN A O 1
ATOM 742 N N . LEU A 1 94 ? 15.010 4.371 -11.395 1.00 80.94 94 LEU A N 1
ATOM 743 C CA . LEU A 1 94 ? 16.182 4.924 -12.074 1.00 80.94 94 LEU A CA 1
ATOM 744 C C . LEU A 1 94 ? 16.956 3.816 -12.798 1.00 80.94 94 LEU A C 1
ATOM 746 O O . LEU A 1 94 ? 17.201 3.939 -13.999 1.00 80.94 94 LEU A O 1
ATOM 750 N N . LYS A 1 95 ? 17.235 2.694 -12.113 1.00 81.81 95 LYS A N 1
ATOM 751 C CA . LYS A 1 95 ? 17.890 1.516 -12.712 1.00 81.81 95 LYS A CA 1
ATOM 752 C C . LYS A 1 95 ? 17.125 0.991 -13.926 1.00 81.81 95 LYS A C 1
ATOM 754 O O . LYS A 1 95 ? 17.733 0.711 -14.958 1.00 81.81 95 LYS A O 1
ATOM 759 N N . ARG A 1 96 ? 15.797 0.864 -13.830 1.00 76.81 96 ARG A N 1
ATOM 760 C CA . ARG A 1 96 ? 14.942 0.389 -14.930 1.00 76.81 96 ARG A CA 1
ATOM 761 C C . ARG A 1 96 ? 15.005 1.304 -16.149 1.00 76.81 96 ARG A C 1
ATOM 763 O O . ARG A 1 96 ? 15.024 0.813 -17.273 1.00 76.81 96 ARG A O 1
ATOM 770 N N . ASN A 1 97 ? 15.072 2.610 -15.921 1.00 72.38 97 ASN A N 1
ATOM 771 C CA . ASN A 1 97 ? 15.131 3.618 -16.974 1.00 72.38 97 ASN A CA 1
ATOM 772 C C . ASN A 1 97 ? 16.562 3.863 -17.495 1.00 72.38 97 ASN A C 1
ATOM 774 O O . ASN A 1 97 ? 16.770 4.765 -18.302 1.00 72.38 97 ASN A O 1
ATOM 778 N N . GLY A 1 98 ? 17.546 3.066 -17.058 1.00 72.56 98 GLY A N 1
ATOM 779 C CA . GLY A 1 98 ? 18.936 3.167 -17.506 1.00 72.56 98 GLY A CA 1
ATOM 780 C C . GLY A 1 98 ? 19.697 4.362 -16.930 1.00 72.56 98 GLY A C 1
ATOM 781 O O . GLY A 1 98 ? 20.778 4.674 -17.419 1.00 72.56 98 GLY A O 1
ATOM 782 N N . PHE A 1 99 ? 19.153 5.020 -15.903 1.00 69.81 99 PHE A N 1
ATOM 783 C CA . PHE A 1 99 ? 19.823 6.107 -15.202 1.00 69.81 99 PHE A CA 1
ATOM 784 C C . PHE A 1 99 ? 20.618 5.556 -14.020 1.00 69.81 99 PHE A C 1
ATOM 786 O O . PHE A 1 99 ? 20.103 4.812 -13.182 1.00 69.81 99 PHE A O 1
ATOM 793 N N . HIS A 1 100 ? 21.875 5.968 -13.908 1.00 66.38 100 HIS A N 1
ATOM 794 C CA . HIS A 1 100 ? 22.644 5.814 -12.683 1.00 66.38 100 HIS A CA 1
ATOM 795 C C . HIS A 1 100 ? 22.463 7.052 -11.800 1.00 66.38 100 HIS A C 1
ATOM 797 O O . HIS A 1 100 ? 22.098 8.128 -12.269 1.00 66.38 100 HIS A O 1
ATOM 803 N N . ALA A 1 101 ? 22.770 6.933 -10.505 1.00 59.47 101 ALA A N 1
ATOM 804 C CA . ALA A 1 101 ? 22.661 8.048 -9.557 1.00 59.47 101 ALA A CA 1
ATOM 805 C C . ALA A 1 101 ? 23.420 9.316 -10.012 1.00 59.47 101 ALA A C 1
ATOM 807 O O . ALA A 1 101 ? 23.037 10.428 -9.660 1.00 59.47 101 ALA A O 1
ATOM 808 N N . HIS A 1 102 ? 24.467 9.150 -10.829 1.00 59.72 102 HIS A N 1
ATOM 809 C CA . HIS A 1 102 ? 25.225 10.252 -11.416 1.00 59.72 102 HIS A CA 1
ATOM 810 C C . HIS A 1 102 ? 24.488 10.972 -12.563 1.00 59.72 102 HIS A C 1
ATOM 812 O O . HIS A 1 102 ? 24.695 12.168 -12.741 1.00 59.72 102 HIS A O 1
ATOM 818 N N . ASP A 1 103 ? 23.603 10.284 -13.294 1.00 58.72 103 ASP A N 1
ATOM 819 C CA . ASP A 1 103 ? 22.828 10.845 -14.411 1.00 58.72 103 ASP A CA 1
ATOM 820 C C . ASP A 1 103 ? 21.647 11.694 -13.917 1.00 58.72 103 ASP A C 1
ATOM 822 O O . ASP A 1 103 ? 21.170 12.587 -14.613 1.00 58.72 103 ASP A O 1
ATOM 826 N N . ALA A 1 104 ? 21.196 11.448 -12.683 1.00 58.34 104 ALA A N 1
ATOM 827 C CA . ALA A 1 104 ? 20.195 12.263 -12.000 1.00 58.34 104 ALA A CA 1
ATOM 828 C C . ALA A 1 104 ? 20.785 13.556 -11.395 1.00 58.34 104 ALA A C 1
ATOM 830 O O . ALA A 1 104 ? 20.039 14.386 -10.866 1.00 58.34 104 ALA A O 1
ATOM 831 N N . ALA A 1 105 ? 22.109 13.755 -11.454 1.00 59.34 105 ALA A N 1
ATOM 832 C CA . ALA A 1 105 ? 22.765 14.932 -10.895 1.00 59.34 105 ALA A CA 1
ATOM 833 C C . ALA A 1 105 ? 22.319 16.209 -11.633 1.00 59.34 105 ALA A C 1
ATOM 835 O O . ALA A 1 105 ? 22.750 16.499 -12.746 1.00 59.34 105 ALA A O 1
ATOM 836 N N . GLY A 1 106 ? 21.443 16.988 -10.991 1.00 61.94 106 GLY A N 1
ATOM 837 C CA . GLY A 1 106 ? 20.878 18.228 -11.539 1.00 61.94 106 GLY A CA 1
ATOM 838 C C . GLY A 1 106 ? 19.467 18.097 -12.125 1.00 61.94 106 GLY A C 1
ATOM 839 O O . GLY A 1 106 ? 18.878 19.123 -12.476 1.00 61.94 106 GLY A O 1
ATOM 840 N N . ALA A 1 107 ? 18.900 16.886 -12.185 1.00 67.56 107 ALA A N 1
ATOM 841 C CA . ALA A 1 107 ? 17.501 16.669 -12.544 1.00 67.56 107 ALA A CA 1
ATOM 842 C C . ALA A 1 107 ? 16.578 16.925 -11.339 1.00 67.56 107 ALA A C 1
ATOM 844 O O . ALA A 1 107 ? 16.906 16.586 -10.200 1.00 67.56 107 ALA A O 1
ATOM 845 N N . GLN A 1 108 ? 15.407 17.514 -11.586 1.00 68.75 108 GLN A N 1
ATOM 846 C CA . GLN A 1 108 ? 14.330 17.536 -10.596 1.00 68.75 108 GLN A CA 1
ATOM 847 C C . GLN A 1 108 ? 13.467 16.292 -10.793 1.00 68.75 108 GLN A C 1
ATOM 849 O O . GLN A 1 108 ? 12.837 16.125 -11.837 1.00 68.75 108 GLN A O 1
ATOM 854 N N . LEU A 1 109 ? 13.465 15.422 -9.787 1.00 73.25 109 LEU A N 1
ATOM 855 C CA . LEU A 1 109 ? 12.650 14.214 -9.760 1.00 73.25 109 LEU A CA 1
ATOM 856 C C . LEU A 1 109 ? 11.307 14.531 -9.113 1.00 73.25 109 LEU A C 1
ATOM 858 O O . LEU A 1 109 ? 11.257 15.090 -8.016 1.00 73.25 109 LEU A O 1
ATOM 862 N N . VAL A 1 110 ? 10.230 14.165 -9.798 1.00 74.88 110 VAL A N 1
ATOM 863 C CA . VAL A 1 110 ? 8.873 14.242 -9.261 1.00 74.88 110 VAL A CA 1
ATOM 864 C C . VAL A 1 110 ? 8.370 12.820 -9.040 1.00 74.88 110 VAL A C 1
ATOM 866 O O . VAL A 1 110 ? 8.484 11.965 -9.922 1.00 74.88 110 VAL A O 1
ATOM 869 N N . MET A 1 111 ? 7.852 12.574 -7.836 1.00 81.56 111 MET A N 1
ATOM 870 C CA . MET A 1 111 ? 7.232 11.313 -7.442 1.00 81.56 111 MET A CA 1
ATOM 871 C C . MET A 1 111 ? 5.897 11.604 -6.771 1.00 81.56 111 MET A C 1
ATOM 873 O O . MET A 1 111 ? 5.844 12.225 -5.708 1.00 81.56 111 MET A O 1
ATOM 877 N N . ALA A 1 112 ? 4.817 11.146 -7.389 1.00 87.38 112 ALA A N 1
ATOM 878 C CA . ALA A 1 112 ? 3.506 11.144 -6.774 1.00 87.38 112 ALA A CA 1
ATOM 879 C C . ALA A 1 112 ? 3.340 9.910 -5.876 1.00 87.38 112 ALA A C 1
ATOM 881 O O . ALA A 1 112 ? 3.581 8.776 -6.294 1.00 87.38 112 ALA A O 1
ATOM 882 N N . GLY A 1 113 ? 2.883 10.151 -4.648 1.00 91.75 113 GLY A N 1
ATOM 883 C CA . GLY A 1 113 ? 2.421 9.123 -3.721 1.00 91.75 113 GLY A CA 1
ATOM 884 C C . GLY A 1 113 ? 0.921 9.239 -3.449 1.00 91.75 113 GLY A C 1
ATOM 885 O O . GLY A 1 113 ? 0.280 10.259 -3.738 1.00 91.75 113 GLY A O 1
ATOM 886 N N . ARG A 1 114 ? 0.353 8.184 -2.870 1.00 95.94 114 ARG A N 1
ATOM 887 C CA . ARG A 1 114 ? -1.001 8.169 -2.300 1.00 95.94 114 ARG A CA 1
ATOM 888 C C . ARG A 1 114 ? -0.938 7.526 -0.931 1.00 95.94 114 ARG A C 1
ATOM 890 O O . ARG A 1 114 ? -0.255 6.522 -0.759 1.00 95.94 114 ARG A O 1
ATOM 897 N N . PHE A 1 115 ? -1.673 8.062 0.031 1.00 96.56 115 PHE A N 1
ATOM 898 C CA . PHE A 1 115 ? -1.775 7.453 1.349 1.00 96.56 115 PHE A CA 1
ATOM 899 C C . PHE A 1 115 ? -3.222 7.414 1.829 1.00 96.56 115 PHE A C 1
ATOM 901 O O . PHE A 1 115 ? -4.040 8.238 1.427 1.00 96.56 115 PHE A O 1
ATOM 908 N N . GLN A 1 116 ? -3.520 6.447 2.692 1.00 96.56 116 GLN A N 1
ATOM 909 C CA . GLN A 1 116 ? -4.831 6.262 3.300 1.00 96.56 116 GLN A CA 1
ATOM 910 C C . GLN A 1 116 ? -4.659 6.015 4.796 1.00 96.56 116 GLN 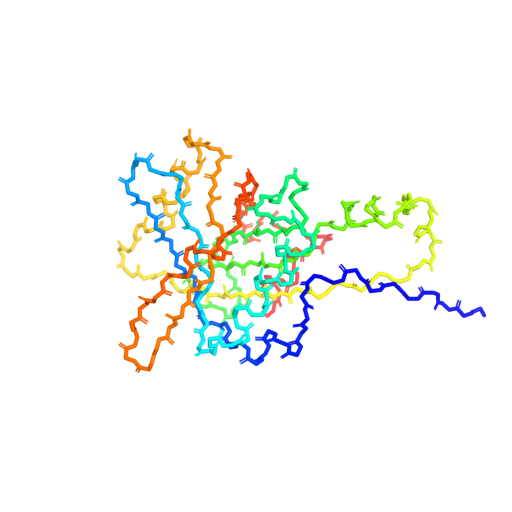A C 1
ATOM 912 O O . GLN A 1 116 ? -4.056 5.016 5.204 1.00 96.56 116 GLN A O 1
ATOM 917 N N . ARG A 1 117 ? -5.203 6.921 5.619 1.00 95.56 117 ARG A N 1
ATOM 918 C CA . ARG A 1 117 ? -5.320 6.717 7.067 1.00 95.56 117 ARG A CA 1
ATOM 919 C C . ARG A 1 117 ? -6.464 5.748 7.340 1.00 95.56 117 ARG A C 1
ATOM 921 O O . ARG A 1 117 ? -7.570 5.903 6.819 1.00 95.56 117 ARG A O 1
ATOM 928 N N . MET A 1 118 ? -6.189 4.762 8.178 1.00 94.50 118 MET A N 1
ATOM 929 C CA . MET A 1 118 ? -7.152 3.800 8.683 1.00 94.50 118 MET A CA 1
ATOM 930 C C . MET A 1 118 ? -7.252 3.961 10.187 1.00 94.50 118 MET A C 1
ATOM 932 O O . MET A 1 118 ? -6.257 3.861 10.905 1.00 94.50 118 MET A O 1
ATOM 936 N N . GLN A 1 119 ? -8.469 4.186 10.666 1.00 89.94 119 GLN A N 1
ATOM 937 C CA . GLN A 1 119 ? -8.729 4.215 12.096 1.00 89.94 119 GLN A CA 1
ATOM 938 C C . GLN A 1 119 ? -8.606 2.801 12.660 1.00 89.94 119 GLN A C 1
ATOM 940 O O . GLN A 1 119 ? -9.036 1.829 12.030 1.00 89.94 119 GLN A O 1
ATOM 945 N N . ALA A 1 120 ? -8.028 2.679 13.853 1.00 73.94 120 ALA A N 1
ATOM 946 C CA . ALA A 1 120 ? -8.010 1.406 14.55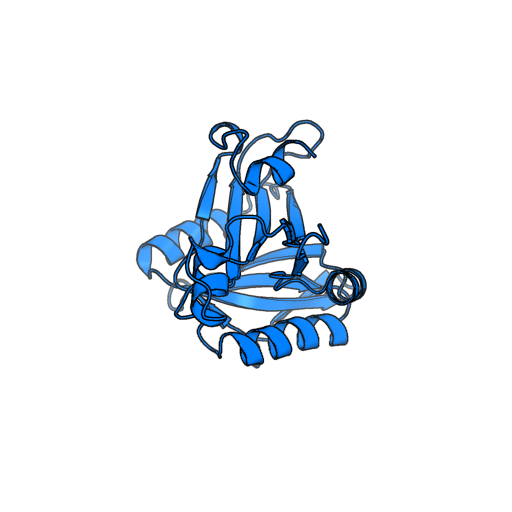6 1.00 73.94 120 ALA A CA 1
ATOM 947 C C . ALA A 1 120 ? -9.454 1.007 14.898 1.00 73.94 120 ALA A C 1
ATOM 949 O O . ALA A 1 120 ? -10.061 1.544 15.822 1.00 73.94 120 ALA A O 1
ATOM 950 N N . ALA A 1 121 ? -10.025 0.067 14.143 1.00 70.31 121 ALA A N 1
ATOM 951 C CA . ALA A 1 121 ? -11.315 -0.505 14.497 1.00 70.31 121 ALA A CA 1
ATOM 952 C C . ALA A 1 121 ? -11.178 -1.223 15.849 1.00 70.31 121 ALA A C 1
ATOM 954 O O . ALA A 1 121 ? -10.288 -2.061 16.016 1.00 70.31 121 ALA A O 1
ATOM 955 N N . ASN A 1 122 ? -12.047 -0.892 16.808 1.00 65.75 122 ASN A N 1
ATOM 956 C CA . ASN A 1 122 ? -12.010 -1.445 18.162 1.00 65.75 122 ASN A CA 1
ATOM 957 C C . ASN A 1 122 ? -11.897 -2.978 18.136 1.00 65.75 122 ASN A C 1
ATOM 959 O O . ASN A 1 122 ? -12.790 -3.669 17.651 1.00 65.75 122 ASN A O 1
ATOM 963 N N . GLY A 1 123 ? -10.788 -3.506 18.659 1.00 66.81 123 GLY A N 1
ATOM 964 C CA . GLY A 1 123 ? -10.541 -4.947 18.756 1.00 66.81 123 GLY A CA 1
ATOM 965 C C . GLY A 1 123 ? -10.182 -5.658 17.444 1.00 66.81 123 GLY A C 1
ATOM 966 O O . GLY A 1 123 ? -10.001 -6.876 17.471 1.00 66.81 123 GLY A O 1
ATOM 967 N N . SER A 1 124 ? -10.046 -4.946 16.318 1.00 82.00 124 SER A N 1
ATOM 968 C CA . SER A 1 124 ? -9.574 -5.543 15.064 1.00 82.00 124 SER A CA 1
ATOM 969 C C . SER A 1 124 ? -8.128 -6.010 15.200 1.00 82.00 124 SER A C 1
ATOM 971 O O . SER A 1 124 ? -7.268 -5.288 15.700 1.00 82.00 124 SER A O 1
ATOM 973 N N . ARG A 1 125 ? -7.857 -7.229 14.726 1.00 89.06 125 ARG A N 1
ATOM 974 C CA . ARG A 1 125 ? -6.518 -7.839 14.720 1.00 89.06 125 ARG A CA 1
ATOM 975 C C . ARG A 1 125 ? -5.974 -8.044 13.310 1.00 89.06 125 ARG A C 1
ATOM 977 O O . ARG A 1 125 ? -4.955 -8.701 13.151 1.00 89.06 125 ARG A O 1
ATOM 984 N N . ASN A 1 126 ? -6.637 -7.507 12.285 1.00 92.69 126 ASN A N 1
ATOM 985 C CA . ASN A 1 126 ? -6.324 -7.853 10.896 1.00 92.69 126 ASN A CA 1
ATOM 986 C C . ASN A 1 126 ? -4.912 -7.403 10.492 1.00 92.69 126 ASN A C 1
ATOM 988 O O . ASN A 1 126 ? -4.188 -8.171 9.865 1.00 92.69 126 ASN A O 1
ATOM 992 N N . LEU A 1 127 ? -4.499 -6.197 10.899 1.00 94.81 127 LEU A N 1
ATOM 993 C CA . LEU A 1 127 ? -3.139 -5.707 10.660 1.00 94.81 127 LEU A CA 1
ATOM 994 C C . LEU A 1 127 ? -2.094 -6.534 11.437 1.00 94.81 127 LEU A C 1
ATOM 996 O O . LEU A 1 127 ? -1.064 -6.896 10.878 1.00 94.81 127 LEU A O 1
ATOM 1000 N N . GLU A 1 128 ? -2.365 -6.891 12.696 1.00 94.44 128 GLU A N 1
ATOM 1001 C CA . GLU A 1 128 ? -1.464 -7.751 13.482 1.00 94.44 128 GLU A CA 1
ATOM 1002 C C . GLU A 1 128 ? -1.308 -9.144 12.865 1.00 94.44 128 GLU A C 1
ATOM 1004 O O . GLU A 1 128 ? -0.198 -9.660 12.758 1.00 94.44 128 GLU A O 1
ATOM 1009 N N . LEU A 1 129 ? -2.411 -9.739 12.403 1.00 95.06 129 LEU A N 1
ATOM 1010 C CA . LEU A 1 129 ? -2.394 -11.024 11.706 1.00 95.06 129 LEU A CA 1
ATOM 1011 C C . LEU A 1 129 ? -1.629 -10.934 10.383 1.00 95.06 129 LEU A C 1
ATOM 1013 O O . LEU A 1 129 ? -0.833 -11.821 10.088 1.00 95.06 129 LEU A O 1
ATOM 1017 N N . PHE A 1 130 ? -1.809 -9.855 9.615 1.00 96.81 130 PHE A N 1
ATOM 1018 C CA . PHE A 1 130 ? -1.017 -9.608 8.411 1.00 96.81 130 PHE A CA 1
ATOM 1019 C C . PHE A 1 130 ? 0.479 -9.520 8.731 1.00 96.81 130 PHE A C 1
ATOM 1021 O O . PHE A 1 130 ? 1.269 -10.216 8.097 1.00 96.81 130 PHE A O 1
ATOM 1028 N N . LYS A 1 131 ? 0.870 -8.723 9.738 1.00 96.81 131 LYS A N 1
ATOM 1029 C CA . LYS A 1 131 ? 2.271 -8.588 10.174 1.00 96.81 131 LYS A CA 1
ATOM 1030 C C . LYS A 1 131 ? 2.865 -9.939 10.576 1.00 96.81 131 LYS A C 1
ATOM 1032 O O . LYS A 1 131 ? 3.963 -10.275 10.13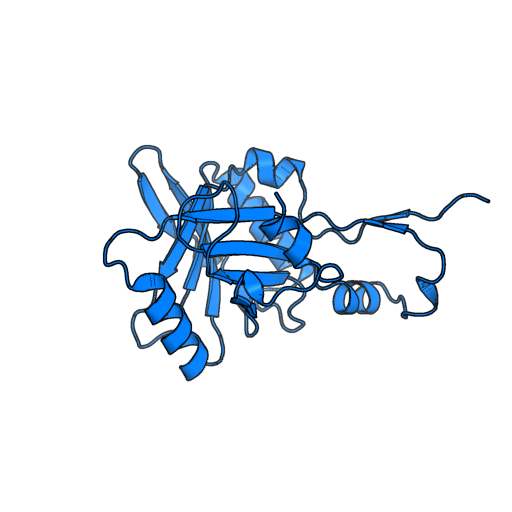8 1.00 96.81 131 LYS A O 1
ATOM 1037 N N . HIS A 1 132 ? 2.128 -10.725 11.361 1.00 96.56 132 HIS A N 1
ATOM 1038 C CA . HIS A 1 132 ? 2.539 -12.064 11.781 1.00 96.56 132 HIS A CA 1
ATOM 1039 C C . HIS A 1 132 ? 2.748 -13.009 10.588 1.00 96.56 132 HIS A C 1
ATOM 1041 O O . HIS A 1 132 ? 3.812 -13.615 10.453 1.00 96.56 132 HIS A O 1
ATOM 1047 N N . GLU A 1 133 ? 1.760 -13.123 9.698 1.00 97.50 133 GLU A N 1
ATOM 1048 C CA . GLU A 1 133 ? 1.850 -14.027 8.548 1.00 97.50 133 GLU A CA 1
ATOM 1049 C C . GLU A 1 133 ? 2.900 -13.574 7.531 1.00 97.50 133 GLU A C 1
ATOM 1051 O O . GLU A 1 133 ? 3.604 -14.412 6.967 1.00 97.50 133 GLU A O 1
ATOM 1056 N N . PHE A 1 134 ? 3.068 -12.265 7.333 1.00 97.69 134 PHE A N 1
ATOM 1057 C CA . PHE A 1 134 ? 4.127 -11.732 6.485 1.00 97.69 134 PHE A CA 1
ATOM 1058 C C . PHE A 1 134 ? 5.507 -12.043 7.070 1.00 97.69 134 PHE A C 1
ATOM 1060 O O . PHE A 1 134 ? 6.367 -12.531 6.344 1.00 97.69 134 PHE A O 1
ATOM 1067 N N . ALA A 1 135 ? 5.712 -11.865 8.380 1.00 97.06 135 ALA A N 1
ATOM 1068 C CA . ALA A 1 135 ? 6.965 -12.241 9.038 1.00 97.06 135 ALA A CA 1
ATOM 1069 C C . ALA A 1 135 ? 7.265 -13.747 8.913 1.00 97.06 135 ALA A C 1
ATOM 1071 O O . ALA A 1 135 ? 8.422 -14.142 8.782 1.00 97.06 135 ALA A O 1
ATOM 1072 N N . ARG A 1 136 ? 6.225 -14.591 8.918 1.00 96.81 136 ARG A N 1
ATOM 1073 C CA . ARG A 1 136 ? 6.348 -16.047 8.770 1.00 96.81 136 ARG A CA 1
ATOM 1074 C C . ARG A 1 136 ? 6.657 -16.486 7.335 1.00 96.81 136 ARG A C 1
ATOM 1076 O O . ARG A 1 136 ? 7.404 -17.443 7.146 1.00 96.81 136 ARG A O 1
ATOM 1083 N N . LEU A 1 137 ? 6.043 -15.849 6.336 1.00 96.81 137 LEU A N 1
ATOM 1084 C CA . LEU A 1 137 ? 6.081 -16.293 4.935 1.00 96.81 137 LEU A CA 1
ATOM 1085 C C . LEU A 1 137 ? 7.008 -15.465 4.034 1.00 96.81 137 LEU A C 1
ATOM 1087 O O . LEU A 1 137 ? 7.361 -15.936 2.954 1.00 96.81 137 LEU A O 1
ATOM 1091 N N . GLY A 1 138 ? 7.373 -14.248 4.440 1.00 96.69 138 GLY A N 1
ATOM 1092 C CA . GLY A 1 138 ? 8.232 -13.322 3.692 1.00 96.69 138 GLY A CA 1
ATOM 1093 C C . GLY A 1 138 ? 7.617 -12.774 2.400 1.00 96.69 138 GLY A C 1
ATOM 1094 O O . GLY A 1 138 ? 8.336 -12.246 1.559 1.00 96.69 138 GLY A O 1
ATOM 1095 N N . ARG A 1 139 ? 6.306 -12.947 2.199 1.00 97.94 139 ARG A N 1
ATOM 1096 C CA . ARG A 1 139 ? 5.589 -12.517 0.992 1.00 97.94 139 ARG A CA 1
ATOM 1097 C C . ARG A 1 139 ? 4.112 -12.280 1.266 1.00 97.94 139 ARG A C 1
ATOM 1099 O O . ARG A 1 139 ? 3.555 -12.892 2.174 1.00 97.94 139 ARG A O 1
ATOM 1106 N N . TYR A 1 140 ? 3.482 -11.441 0.456 1.00 98.62 140 TYR A N 1
ATOM 1107 C CA . TYR A 1 140 ? 2.052 -11.143 0.490 1.00 98.62 140 TYR A CA 1
ATOM 1108 C C . TYR A 1 140 ? 1.529 -10.839 -0.919 1.00 98.62 140 TYR A C 1
ATOM 1110 O O . TYR A 1 140 ? 2.301 -10.706 -1.872 1.00 98.62 140 TYR A O 1
ATOM 1118 N N . PHE A 1 141 ? 0.210 -10.728 -1.050 1.00 98.56 141 PHE A N 1
ATOM 1119 C CA . PHE A 1 141 ? -0.431 -10.226 -2.263 1.00 98.56 141 PHE A CA 1
ATOM 1120 C C . PHE A 1 141 ? -0.966 -8.813 -2.051 1.00 98.56 141 PHE A C 1
ATOM 1122 O O . PHE A 1 141 ? -1.722 -8.569 -1.111 1.00 98.56 141 PHE A O 1
ATOM 1129 N N . LEU A 1 142 ? -0.606 -7.899 -2.949 1.00 98.75 142 LEU A N 1
ATOM 1130 C CA . LEU A 1 142 ? -1.256 -6.601 -3.092 1.00 98.75 142 LEU A CA 1
ATOM 1131 C C . LEU A 1 142 ? -2.439 -6.764 -4.051 1.00 98.75 142 LEU A C 1
ATOM 1133 O O . LEU A 1 142 ? -2.250 -7.216 -5.179 1.00 98.75 142 LEU A O 1
ATOM 1137 N N . VAL A 1 143 ? -3.654 -6.440 -3.609 1.00 98.50 143 VAL A N 1
ATOM 1138 C CA . VAL A 1 143 ? -4.889 -6.792 -4.336 1.00 98.50 143 VAL A CA 1
ATOM 1139 C C . VAL A 1 143 ? -5.795 -5.564 -4.486 1.00 98.50 143 VAL A C 1
ATOM 1141 O O . VAL A 1 143 ? -5.996 -4.852 -3.499 1.00 98.50 143 VAL A O 1
ATOM 1144 N N . PRO A 1 144 ? -6.386 -5.297 -5.666 1.00 98.62 144 PRO A N 1
ATOM 1145 C CA . PRO A 1 144 ? -7.463 -4.325 -5.759 1.00 98.62 144 PRO A CA 1
ATOM 1146 C C . PRO A 1 144 ? -8.735 -4.919 -5.155 1.00 98.62 144 PRO A C 1
ATOM 1148 O O . PRO A 1 144 ? -9.104 -6.064 -5.423 1.00 98.62 144 PRO A O 1
ATOM 1151 N N . VAL A 1 145 ? -9.420 -4.126 -4.342 1.00 98.62 145 VAL A N 1
ATOM 1152 C CA . VAL A 1 145 ? -10.688 -4.496 -3.717 1.00 98.62 145 VAL A CA 1
ATOM 1153 C C . VAL A 1 145 ? -11.738 -3.479 -4.128 1.00 98.62 145 VAL A C 1
ATOM 1155 O O . VAL A 1 145 ? -11.486 -2.278 -4.085 1.00 98.62 145 VAL A O 1
ATOM 1158 N N . ILE A 1 146 ? -12.919 -3.941 -4.521 1.00 98.50 146 ILE A N 1
ATOM 1159 C CA . ILE A 1 146 ? -14.059 -3.063 -4.776 1.00 98.50 146 ILE A CA 1
ATOM 1160 C C . ILE A 1 146 ? -14.891 -2.986 -3.506 1.00 98.50 146 ILE A C 1
ATOM 1162 O O . ILE A 1 146 ? -15.270 -4.014 -2.947 1.00 98.50 146 ILE A O 1
ATOM 1166 N N . LEU A 1 147 ? -15.130 -1.762 -3.047 1.00 96.62 147 LEU A N 1
ATOM 1167 C CA . LEU A 1 147 ? -16.033 -1.447 -1.953 1.00 96.62 147 LEU A CA 1
ATOM 1168 C C . LEU A 1 147 ? -17.321 -0.903 -2.567 1.00 96.62 147 LEU A C 1
ATOM 1170 O O . LEU A 1 147 ? -17.350 0.241 -3.019 1.00 96.62 147 LEU A O 1
ATOM 1174 N N . ASP A 1 148 ? -18.376 -1.706 -2.599 1.00 92.25 148 ASP A N 1
ATOM 1175 C CA . ASP A 1 148 ? -19.651 -1.249 -3.151 1.00 92.25 148 ASP A CA 1
ATOM 1176 C C . ASP A 1 148 ? -20.380 -0.270 -2.208 1.00 92.25 148 ASP A C 1
ATOM 1178 O O . ASP A 1 148 ? -19.894 0.089 -1.128 1.00 92.25 148 ASP A O 1
ATOM 1182 N N . ASP A 1 149 ? -21.543 0.220 -2.634 1.00 90.62 149 ASP A N 1
ATOM 1183 C CA . ASP A 1 149 ? -22.363 1.163 -1.859 1.00 90.62 149 ASP A CA 1
ATOM 1184 C C . ASP A 1 149 ? -23.037 0.529 -0.630 1.00 90.62 149 ASP A C 1
ATOM 1186 O O . ASP A 1 149 ? -23.614 1.241 0.190 1.00 90.62 149 ASP A O 1
ATOM 1190 N N . GLN A 1 150 ? -22.962 -0.796 -0.487 1.00 91.38 150 GLN A N 1
ATOM 1191 C CA . GLN A 1 150 ? -23.460 -1.560 0.660 1.00 91.38 150 GLN A CA 1
ATOM 1192 C C . GLN A 1 150 ? -22.322 -1.986 1.602 1.00 91.38 150 GLN A C 1
ATOM 1194 O O . GLN A 1 150 ? -22.517 -2.853 2.455 1.00 91.38 150 GLN A O 1
ATOM 1199 N N . ASP A 1 151 ? -21.136 -1.393 1.436 1.00 87.25 151 ASP A N 1
ATOM 1200 C CA . ASP A 1 151 ? -19.900 -1.709 2.154 1.00 87.25 151 ASP A CA 1
ATOM 1201 C C . ASP A 1 151 ? -19.440 -3.170 2.014 1.00 87.25 151 ASP A C 1
ATOM 1203 O O . ASP A 1 151 ? -18.664 -3.687 2.825 1.00 87.25 151 ASP A O 1
ATOM 1207 N N . LYS A 1 152 ? -19.876 -3.856 0.953 1.00 94.38 152 LYS A N 1
ATOM 1208 C CA . LYS A 1 152 ? -19.392 -5.191 0.626 1.00 94.38 152 LYS A CA 1
ATOM 1209 C C . LYS A 1 152 ? -18.065 -5.089 -0.113 1.00 94.38 152 LYS A C 1
ATOM 1211 O O . LYS A 1 152 ? -17.873 -4.259 -1.002 1.00 94.38 152 LYS A O 1
ATOM 1216 N N . LEU A 1 153 ? -17.157 -5.986 0.258 1.00 96.38 153 LEU A N 1
ATOM 1217 C CA . LEU A 1 153 ? -15.841 -6.112 -0.347 1.00 96.38 153 LEU A CA 1
ATOM 1218 C C . LEU A 1 153 ? -15.845 -7.212 -1.409 1.00 96.38 153 LEU A C 1
ATOM 1220 O O . LEU A 1 153 ? -16.261 -8.342 -1.144 1.00 96.38 153 LEU A O 1
ATOM 1224 N N . GLU A 1 154 ? -15.313 -6.895 -2.581 1.00 97.81 154 GLU A N 1
ATOM 1225 C CA . GLU A 1 154 ? -15.010 -7.860 -3.633 1.00 97.81 154 GLU A CA 1
ATOM 1226 C C . GLU A 1 154 ? -13.520 -7.804 -3.967 1.00 97.81 154 GLU A C 1
ATOM 1228 O O . GLU A 1 154 ? -13.006 -6.768 -4.383 1.00 97.81 154 GLU A O 1
ATOM 1233 N N . LEU A 1 155 ? -12.813 -8.915 -3.762 1.00 97.50 155 LEU A N 1
ATOM 1234 C CA . LEU A 1 155 ? -11.387 -9.016 -4.058 1.00 97.50 155 LEU A CA 1
ATOM 1235 C C . LEU A 1 155 ? -11.198 -9.420 -5.520 1.00 97.50 155 LEU A C 1
ATOM 1237 O O . LEU A 1 155 ? -11.651 -10.490 -5.923 1.00 97.50 155 LEU A O 1
ATOM 1241 N N . LEU A 1 156 ? -10.455 -8.615 -6.274 1.00 98.06 156 LEU A N 1
ATOM 1242 C CA . LEU A 1 156 ? -10.106 -8.897 -7.667 1.00 98.06 156 LEU A CA 1
ATOM 1243 C C . LEU A 1 156 ? -8.776 -9.659 -7.721 1.00 98.06 156 LEU A C 1
ATOM 1245 O O . LEU A 1 156 ? -7.722 -9.129 -8.085 1.00 98.06 156 LEU A O 1
ATOM 1249 N N . VAL A 1 157 ? -8.806 -10.906 -7.250 1.00 95.69 157 VAL A N 1
ATOM 1250 C CA . VAL A 1 157 ? -7.615 -11.755 -7.054 1.00 95.69 157 VAL A CA 1
ATOM 1251 C C . VAL A 1 157 ? -6.849 -12.030 -8.349 1.00 95.69 157 VAL A C 1
ATOM 1253 O O . VAL A 1 157 ? -5.638 -12.234 -8.325 1.00 95.69 157 VAL A O 1
ATOM 1256 N N . GLU A 1 158 ? -7.524 -11.986 -9.492 1.00 97.50 158 GLU A N 1
ATOM 1257 C CA . GLU A 1 158 ? -6.934 -12.128 -10.819 1.00 97.50 158 GLU A CA 1
ATOM 1258 C C . GLU A 1 158 ? -5.999 -10.973 -11.189 1.00 97.50 158 GLU A C 1
ATOM 1260 O O . GLU A 1 158 ? -5.166 -11.140 -12.082 1.00 97.50 158 GLU A O 1
ATOM 1265 N N . LEU A 1 159 ? -6.117 -9.826 -10.510 1.00 98.50 159 LEU A N 1
ATOM 1266 C CA . LEU A 1 159 ? -5.262 -8.646 -10.654 1.00 98.50 159 LEU A CA 1
ATOM 1267 C C . LEU A 1 159 ? -4.227 -8.506 -9.530 1.00 98.50 159 LEU A C 1
ATOM 1269 O O . LEU A 1 159 ? -3.503 -7.512 -9.503 1.00 98.50 159 LEU A O 1
ATOM 1273 N N . ALA A 1 160 ? -4.127 -9.483 -8.627 1.00 98.31 160 ALA A N 1
ATOM 1274 C CA . ALA A 1 160 ? -3.165 -9.446 -7.535 1.00 98.31 160 ALA A CA 1
ATOM 1275 C C . ALA A 1 160 ? -1.711 -9.345 -8.034 1.00 98.31 160 ALA A C 1
ATOM 1277 O O . ALA A 1 160 ? -1.337 -9.919 -9.062 1.00 98.31 160 ALA A O 1
ATOM 1278 N N . ILE A 1 161 ? -0.886 -8.641 -7.258 1.00 98.81 161 ILE A N 1
ATOM 1279 C CA . ILE A 1 161 ? 0.555 -8.501 -7.472 1.00 98.81 161 ILE A CA 1
ATOM 1280 C C . ILE A 1 161 ? 1.277 -9.139 -6.285 1.00 98.81 161 ILE A C 1
ATOM 1282 O O . ILE A 1 161 ? 1.026 -8.790 -5.131 1.00 98.81 161 ILE A O 1
ATOM 1286 N N . GLY A 1 162 ? 2.164 -10.093 -6.563 1.00 98.69 162 GLY A N 1
ATOM 1287 C CA . GLY A 1 162 ? 3.019 -10.702 -5.546 1.00 98.69 162 GLY A CA 1
ATOM 1288 C C . GLY A 1 162 ? 4.095 -9.729 -5.067 1.00 98.69 162 GLY A C 1
ATOM 1289 O O . GLY A 1 162 ? 4.750 -9.088 -5.891 1.00 98.69 162 GLY A O 1
ATOM 1290 N N . LYS A 1 163 ? 4.272 -9.645 -3.747 1.00 98.56 163 LYS A N 1
ATOM 1291 C CA . LYS A 1 163 ? 5.203 -8.739 -3.067 1.00 98.56 163 LYS A CA 1
ATOM 1292 C C . LYS A 1 163 ? 5.992 -9.470 -1.986 1.00 98.56 163 LYS A C 1
ATOM 1294 O O . LYS A 1 163 ? 5.434 -10.329 -1.301 1.00 98.56 163 LYS A O 1
ATOM 1299 N N . CYS A 1 164 ? 7.250 -9.093 -1.795 1.00 98.12 164 CYS A N 1
ATOM 1300 C CA . CYS A 1 164 ? 8.121 -9.605 -0.736 1.00 98.12 164 CYS A CA 1
ATOM 1301 C C . CYS A 1 164 ? 8.593 -8.506 0.233 1.00 98.12 164 CYS A C 1
ATOM 1303 O O . CYS A 1 164 ? 9.188 -8.827 1.258 1.00 98.12 164 CYS A O 1
ATOM 1305 N N . GLU A 1 165 ? 8.301 -7.228 -0.038 1.00 98.31 165 GLU A N 1
ATOM 1306 C CA . GLU A 1 165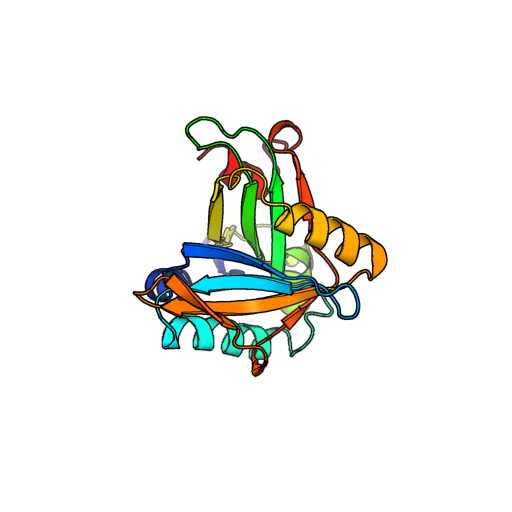 ? 8.654 -6.094 0.824 1.00 98.31 165 GLU A CA 1
ATOM 1307 C C . GLU A 1 165 ? 7.415 -5.287 1.251 1.00 98.31 165 GLU A C 1
ATOM 1309 O O . GLU A 1 165 ? 6.559 -4.901 0.446 1.00 98.31 165 GLU A O 1
ATOM 1314 N N . VAL A 1 166 ? 7.329 -5.011 2.552 1.00 98.19 166 VAL A N 1
ATOM 1315 C CA . VAL A 1 166 ? 6.453 -3.994 3.145 1.00 98.19 166 VAL A CA 1
ATOM 1316 C C . VAL A 1 166 ? 7.206 -3.338 4.295 1.00 98.19 166 VAL A C 1
ATOM 1318 O O . VAL A 1 166 ? 7.826 -4.019 5.113 1.00 98.19 166 VAL A O 1
ATOM 1321 N N . LEU A 1 167 ? 7.182 -2.009 4.354 1.00 98.19 167 LEU A N 1
ATOM 1322 C CA . LEU A 1 167 ? 7.869 -1.262 5.400 1.00 98.19 167 LEU A CA 1
ATOM 1323 C C . LEU A 1 167 ? 6.916 -1.058 6.576 1.00 98.19 167 LEU A C 1
ATOM 1325 O O . LEU A 1 167 ? 5.950 -0.311 6.463 1.00 98.19 167 LEU A O 1
ATOM 1329 N N . LEU A 1 168 ? 7.197 -1.700 7.705 1.00 97.94 168 LEU A N 1
ATOM 1330 C CA . LEU A 1 168 ? 6.469 -1.499 8.959 1.00 97.94 168 LEU A CA 1
ATOM 1331 C C . LEU A 1 168 ? 7.198 -0.426 9.775 1.00 97.94 168 LEU A C 1
ATOM 1333 O O . LEU A 1 168 ? 8.386 -0.585 10.055 1.00 97.94 168 LEU 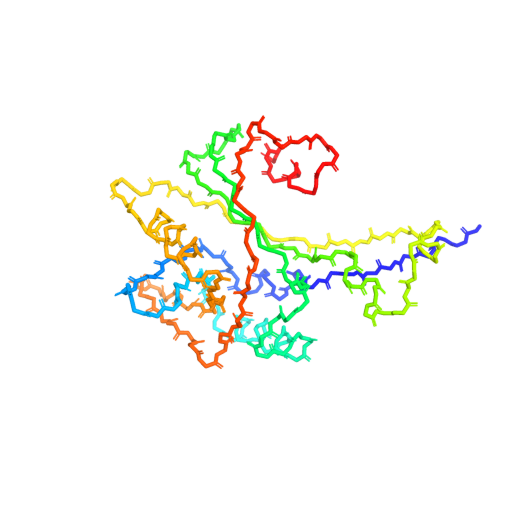A O 1
ATOM 1337 N N . ARG A 1 169 ? 6.527 0.683 10.099 1.00 97.88 169 ARG A N 1
ATOM 1338 C CA . ARG A 1 169 ? 7.169 1.886 10.658 1.00 97.88 169 ARG A CA 1
ATOM 1339 C C . ARG A 1 169 ? 6.363 2.490 11.801 1.00 97.88 169 ARG A C 1
ATOM 1341 O O . ARG A 1 169 ? 5.140 2.382 11.809 1.00 97.88 169 ARG A O 1
ATOM 1348 N N . GLN A 1 170 ? 7.041 3.196 12.704 1.00 97.44 170 GLN A N 1
ATOM 1349 C CA . GLN A 1 170 ? 6.406 4.041 13.716 1.00 97.44 170 GLN A CA 1
ATOM 1350 C C . GLN A 1 170 ? 6.511 5.514 13.325 1.00 97.44 170 GLN A C 1
ATOM 1352 O O . GLN A 1 170 ? 7.580 5.978 12.932 1.00 97.44 170 GLN A O 1
ATOM 1357 N N . ALA A 1 171 ? 5.414 6.261 13.448 1.00 96.69 171 ALA A N 1
ATOM 1358 C CA . ALA A 1 171 ? 5.350 7.669 13.059 1.00 96.69 171 ALA A CA 1
ATOM 1359 C C . ALA A 1 171 ? 6.409 8.530 13.773 1.00 96.69 171 ALA A C 1
ATOM 1361 O O . ALA A 1 171 ? 7.035 9.382 13.154 1.00 96.69 171 ALA A O 1
ATOM 1362 N N . ASN A 1 172 ? 6.671 8.264 15.054 1.00 95.81 172 ASN A N 1
ATOM 1363 C CA . ASN A 1 172 ? 7.659 8.993 15.856 1.00 95.81 172 ASN A CA 1
ATOM 1364 C C . ASN A 1 172 ? 9.128 8.633 15.544 1.00 95.81 172 ASN A C 1
ATOM 1366 O O . ASN A 1 172 ? 10.030 9.277 16.075 1.00 95.81 172 ASN A O 1
ATOM 1370 N N . GLU A 1 173 ? 9.375 7.629 14.701 1.00 96.94 173 GLU A N 1
ATOM 1371 C CA . GLU A 1 173 ? 10.714 7.190 14.283 1.00 96.94 173 GLU A CA 1
ATOM 1372 C C . GLU A 1 173 ? 11.077 7.669 12.864 1.00 96.94 173 GLU A C 1
ATOM 1374 O O . GLU A 1 173 ? 12.182 7.408 12.387 1.00 96.94 173 GLU A O 1
ATOM 1379 N N . ILE A 1 174 ? 10.167 8.359 12.164 1.00 97.00 174 ILE A N 1
ATOM 1380 C CA . ILE A 1 174 ? 10.383 8.827 10.787 1.00 97.00 174 ILE A CA 1
ATOM 1381 C C . ILE A 1 174 ? 11.111 10.185 10.805 1.00 97.00 174 ILE A C 1
ATOM 1383 O O . ILE A 1 174 ? 10.555 11.165 11.307 1.00 97.00 174 ILE A O 1
ATOM 1387 N N . PRO A 1 175 ? 12.335 10.284 10.248 1.00 95.81 175 PRO A N 1
ATOM 1388 C CA . PRO A 1 175 ? 13.087 11.535 10.225 1.00 95.81 175 PRO A CA 1
ATOM 1389 C C . PRO A 1 175 ? 12.600 12.482 9.117 1.00 95.81 175 PRO A C 1
ATOM 1391 O O . PRO A 1 175 ? 11.995 12.057 8.137 1.00 95.81 175 PRO A O 1
ATOM 1394 N N . GLU A 1 176 ? 12.918 13.775 9.231 1.00 93.19 176 GLU A N 1
ATOM 1395 C CA . GLU A 1 176 ? 12.404 14.814 8.317 1.00 93.19 176 GLU A CA 1
ATOM 1396 C C . GLU A 1 176 ? 12.815 14.652 6.849 1.00 93.19 176 GLU A C 1
ATOM 1398 O O . GLU A 1 176 ? 12.139 15.140 5.946 1.00 93.19 176 GLU A O 1
ATOM 1403 N N . ASN A 1 177 ? 13.947 13.992 6.608 1.00 91.06 177 ASN A N 1
ATOM 1404 C CA . ASN A 1 177 ? 14.479 13.725 5.276 1.00 91.06 177 ASN A CA 1
ATOM 1405 C C . ASN A 1 177 ? 13.950 12.416 4.665 1.00 91.06 177 ASN A C 1
ATOM 1407 O O . ASN A 1 177 ? 14.419 12.012 3.601 1.00 91.06 177 ASN A O 1
ATOM 1411 N N . ASP A 1 178 ? 13.014 11.743 5.332 1.00 92.50 178 ASP A N 1
ATOM 1412 C CA . ASP A 1 178 ? 12.392 10.520 4.847 1.00 92.50 178 ASP A CA 1
ATOM 1413 C C . ASP A 1 178 ? 11.185 10.808 3.946 1.00 92.50 178 ASP A C 1
ATOM 1415 O O . ASP A 1 178 ? 10.415 11.739 4.177 1.00 92.50 178 ASP A O 1
ATOM 1419 N N . LEU A 1 179 ? 10.973 9.951 2.946 1.00 90.50 179 LEU A N 1
ATOM 1420 C CA . LEU A 1 179 ? 9.825 10.020 2.042 1.00 90.50 179 LEU A CA 1
ATOM 1421 C C . LEU A 1 179 ? 8.475 9.984 2.784 1.00 90.50 179 LEU A C 1
ATOM 1423 O O . LEU A 1 179 ? 7.529 10.655 2.377 1.00 90.50 179 LEU A O 1
ATOM 1427 N N . ASP A 1 180 ? 8.380 9.220 3.874 1.00 94.56 180 ASP A N 1
ATOM 1428 C CA . ASP A 1 180 ? 7.154 9.097 4.666 1.00 94.56 180 ASP A CA 1
ATOM 1429 C C . ASP A 1 180 ? 6.923 10.299 5.599 1.00 94.56 180 ASP A C 1
ATOM 1431 O O . ASP A 1 180 ? 5.840 10.418 6.172 1.00 94.56 180 ASP A O 1
ATOM 1435 N N . TYR A 1 181 ? 7.880 11.229 5.732 1.00 93.81 181 TYR A N 1
ATOM 1436 C CA . TYR A 1 181 ? 7.701 12.419 6.572 1.00 93.81 181 TYR A CA 1
ATOM 1437 C C . TYR A 1 181 ? 6.533 13.292 6.088 1.00 93.81 181 TYR A C 1
ATOM 1439 O O . TYR A 1 181 ? 5.781 13.842 6.891 1.00 93.81 181 TYR A O 1
ATOM 1447 N N . GLY A 1 182 ? 6.314 13.349 4.768 1.00 90.06 182 GLY A N 1
ATOM 1448 C CA . GLY A 1 182 ? 5.167 14.043 4.172 1.00 90.06 182 GLY A CA 1
ATOM 1449 C C . GLY A 1 182 ? 3.806 13.446 4.548 1.00 90.06 182 GLY A C 1
ATOM 1450 O O . GLY A 1 182 ? 2.801 14.141 4.448 1.00 90.06 182 GLY A O 1
ATOM 1451 N N . VAL A 1 183 ? 3.768 12.192 5.010 1.00 92.25 183 VAL A N 1
ATOM 1452 C CA . VAL A 1 183 ? 2.542 11.512 5.456 1.00 92.25 183 VAL A CA 1
ATOM 1453 C C . VAL A 1 183 ? 2.212 11.842 6.912 1.00 92.25 183 VAL A C 1
ATOM 1455 O O . VAL A 1 183 ? 1.042 11.882 7.275 1.00 92.25 183 VAL A O 1
ATOM 1458 N N . ILE A 1 184 ? 3.225 12.076 7.754 1.00 92.06 184 ILE A N 1
ATOM 1459 C CA . ILE A 1 184 ? 3.042 12.304 9.200 1.00 92.06 184 ILE A CA 1
ATOM 1460 C C . ILE A 1 184 ? 3.028 13.784 9.607 1.00 92.06 184 ILE A C 1
ATOM 1462 O O . ILE A 1 184 ? 2.776 14.100 10.766 1.00 92.06 184 ILE A O 1
ATOM 1466 N N . ARG A 1 185 ? 3.330 14.691 8.672 1.00 83.94 185 ARG A N 1
ATOM 1467 C CA . ARG A 1 185 ? 3.296 16.150 8.874 1.00 83.94 185 ARG A CA 1
ATOM 1468 C C . ARG A 1 185 ? 2.011 16.800 8.323 1.00 83.94 185 ARG A C 1
ATOM 1470 O O . ARG A 1 185 ? 1.854 18.011 8.469 1.00 83.94 185 ARG A O 1
ATOM 1477 N N . GLY A 1 186 ? 1.183 16.014 7.629 1.00 60.28 186 GLY A N 1
ATOM 1478 C CA . GLY A 1 186 ? -0.020 16.456 6.913 1.00 60.28 186 GLY A CA 1
ATOM 1479 C C . GLY A 1 186 ? -1.126 16.962 7.821 1.00 60.28 186 GLY A C 1
ATOM 1480 O O . GLY A 1 186 ? -1.272 16.396 8.923 1.00 60.28 186 GLY A O 1
#

pLDDT: mean 90.63, std 11.2, range [51.12, 98.81]